Protein 5UM7 (pdb70)

Structure (mmCIF, N/CA/C/O backbone):
data_5UM7
#
_entry.id   5UM7
#
_cell.length_a   49.250
_cell.length_b   49.320
_cell.length_c   196.540
_cell.angle_alpha   90.00
_cell.angle_beta   90.00
_cell.angle_gamma   90.00
#
_symmetry.space_group_name_H-M   'C 2 2 21'
#
loop_
_entity.id
_entity.type
_entity.pdbx_description
1 polymer 'Thioredoxin signature protein'
2 non-polymer 'ACETATE ION'
3 water water
#
loop_
_atom_site.group_PDB
_atom_site.id
_atom_site.type_symbol
_atom_site.label_atom_id
_atom_site.label_alt_id
_atom_site.label_comp_id
_atom_site.label_asym_id
_atom_site.label_entity_id
_atom_site.label_seq_id
_atom_site.pdbx_PDB_ins_code
_atom_site.Cartn_x
_atom_site.Cartn_y
_atom_site.Cartn_z
_atom_site.occupancy
_atom_site.B_iso_or_equiv
_atom_site.auth_seq_id
_atom_site.auth_comp_id
_atom_site.auth_asym_id
_atom_site.auth_atom_id
_atom_site.pdbx_PDB_model_num
ATOM 1 N N . HIS A 1 47 ? -10.140 -7.789 1.169 1.00 16.92 5 HIS A N 1
ATOM 2 C CA . HIS A 1 47 ? -10.680 -8.909 1.926 1.00 16.71 5 HIS A CA 1
ATOM 3 C C . HIS A 1 47 ? -11.972 -9.451 1.318 1.00 16.12 5 HIS A C 1
ATOM 4 O O . HIS A 1 47 ? -12.101 -10.656 1.111 1.00 15.87 5 HIS A O 1
ATOM 11 N N . GLU A 1 48 ? -12.905 -8.541 1.010 1.00 16.04 6 GLU A N 1
ATOM 12 C CA . GLU A 1 48 ? -14.297 -8.909 0.744 1.00 15.85 6 GLU A CA 1
ATOM 13 C C . GLU A 1 48 ? -14.441 -10.050 -0.257 1.00 15.42 6 GLU A C 1
ATOM 14 O O . GLU A 1 48 ? -15.378 -10.849 -0.153 1.00 15.56 6 GLU A O 1
ATOM 20 N N . LEU A 1 49 ? -13.536 -10.149 -1.226 1.00 15.23 7 LEU A N 1
ATOM 21 C CA . LEU A 1 49 ? -13.626 -11.187 -2.244 1.00 14.87 7 LEU A CA 1
ATOM 22 C C . LEU A 1 49 ? -12.990 -12.508 -1.824 1.00 15.39 7 LEU A C 1
ATOM 23 O O . LEU A 1 49 ? -13.216 -13.521 -2.494 1.00 15.51 7 LEU A O 1
ATOM 28 N N . THR A 1 50 ? -12.213 -12.528 -0.740 1.00 15.83 8 THR A N 1
ATOM 29 C CA . THR A 1 50 ? -11.527 -13.743 -0.312 1.00 16.18 8 THR A CA 1
ATOM 30 C C . THR A 1 50 ? -12.521 -14.833 0.071 1.00 16.19 8 THR A C 1
ATOM 31 O O . THR A 1 50 ? -13.231 -14.712 1.074 1.00 16.41 8 THR A O 1
ATOM 35 N N . GLY A 1 51 ? -12.568 -15.906 -0.715 1.00 16.02 9 GLY A N 1
ATOM 36 C CA . GLY A 1 51 ? -13.542 -16.955 -0.498 1.00 16.03 9 GLY A CA 1
ATOM 37 C C . GLY A 1 51 ? -14.845 -16.755 -1.234 1.00 15.71 9 GLY A C 1
ATOM 38 O O . GLY A 1 51 ? -15.897 -17.168 -0.733 1.00 15.94 9 GLY A O 1
ATOM 39 N N . GLN A 1 52 ? -14.809 -16.139 -2.413 1.00 15.16 10 GLN A N 1
ATOM 40 C CA . GLN A 1 52 ? -16.012 -15.772 -3.141 1.00 14.45 10 GLN A CA 1
ATOM 41 C C . GLN A 1 52 ? -15.799 -16.015 -4.628 1.00 14.09 10 GLN A C 1
ATOM 42 O O . GLN A 1 52 ? -14.677 -15.926 -5.132 1.00 14.03 10 GLN A O 1
ATOM 48 N N . GLN A 1 53 ? -16.890 -16.334 -5.322 1.00 18.61 11 GLN A N 1
ATOM 49 C CA . GLN A 1 53 ? -16.841 -16.463 -6.771 1.00 18.86 11 GLN A CA 1
ATOM 50 C C . GLN A 1 53 ? -16.419 -15.139 -7.399 1.00 19.09 11 GLN A C 1
ATOM 51 O O . GLN A 1 53 ? -16.707 -14.058 -6.877 1.00 19.18 11 GLN A O 1
ATOM 57 N N . LEU A 1 54 ? -15.721 -15.230 -8.522 1.00 19.56 12 LEU A N 1
ATOM 58 C CA . LEU A 1 54 ? -15.222 -14.031 -9.184 1.00 20.15 12 LEU A CA 1
ATOM 59 C C . LEU A 1 54 ? -16.383 -13.186 -9.691 1.00 22.04 12 LEU A C 1
ATOM 60 O O . LEU A 1 54 ? -17.277 -13.710 -10.366 1.00 23.02 12 LEU A O 1
ATOM 65 N N . PRO A 1 55 ? -16.410 -11.891 -9.393 1.00 22.81 13 PRO A N 1
ATOM 66 C CA . PRO A 1 55 ? -17.411 -11.022 -10.013 1.00 23.54 13 PRO A CA 1
ATOM 67 C C . PRO A 1 55 ? -17.168 -10.916 -11.508 1.00 23.04 13 PRO A C 1
ATOM 68 O O . PRO A 1 55 ? -16.030 -10.961 -11.981 1.00 22.44 13 PRO A O 1
ATOM 72 N N . GLU A 1 56 ? -18.259 -10.790 -12.255 1.00 23.61 14 GLU A N 1
ATOM 73 C CA . GLU A 1 56 ? -18.158 -10.710 -13.704 1.00 23.57 14 GLU A CA 1
ATOM 74 C C . GLU A 1 56 ? -17.567 -9.369 -14.121 1.00 23.51 14 GLU A C 1
ATOM 75 O O . GLU A 1 56 ? -18.021 -8.310 -13.676 1.00 23.77 14 GLU A O 1
ATOM 81 N N . PHE A 1 57 ? -16.544 -9.419 -14.971 1.00 23.81 15 PHE A N 1
ATOM 82 C CA . PHE A 1 57 ? -15.934 -8.221 -15.526 1.00 24.36 15 PHE A CA 1
ATOM 83 C C . PHE A 1 57 ? -15.411 -8.552 -16.916 1.00 23.56 15 PHE A C 1
ATOM 84 O O . PHE A 1 57 ? -15.370 -9.714 -17.327 1.00 23.37 15 PHE A O 1
ATOM 92 N N . GLU A 1 58 ? -15.018 -7.511 -17.646 1.00 23.51 16 GLU A N 1
ATOM 93 C CA . GLU A 1 58 ? -14.554 -7.642 -19.021 1.00 23.85 16 GLU A CA 1
ATOM 94 C C . GLU A 1 58 ? -13.221 -6.920 -19.174 1.00 23.36 16 GLU A C 1
ATOM 95 O O . GLU A 1 58 ? -12.740 -6.256 -18.250 1.00 23.23 16 GLU A O 1
ATOM 101 N N . MET A 1 59 ? -12.626 -7.050 -20.357 1.00 23.43 17 MET A N 1
ATOM 102 C CA A MET A 1 59 ? -11.326 -6.454 -20.627 0.50 22.92 17 MET A CA 1
ATOM 103 C CA B MET A 1 59 ? -11.327 -6.449 -20.627 0.50 22.92 17 MET A CA 1
ATOM 104 C C . MET A 1 59 ? -11.145 -6.327 -22.129 1.00 23.37 17 MET A C 1
ATOM 105 O O . MET A 1 59 ? -11.861 -6.950 -22.918 1.00 23.65 17 MET A O 1
ATOM 114 N N . VAL A 1 60 ? -10.171 -5.509 -22.520 1.00 23.27 18 VAL A N 1
ATOM 115 C CA . VAL A 1 60 ? -9.828 -5.305 -23.922 1.00 16.97 18 VAL A CA 1
ATOM 116 C C . VAL A 1 60 ? -8.411 -5.813 -24.132 1.00 32.30 18 VAL A C 1
ATOM 117 O O . VAL A 1 60 ? -7.473 -5.337 -23.480 1.00 17.04 18 VAL A O 1
ATOM 121 N N . ASP A 1 61 ? -8.254 -6.767 -25.042 1.00 32.23 19 ASP A N 1
ATOM 122 C CA . ASP A 1 61 ? -6.963 -7.391 -25.286 1.00 31.60 19 ASP A CA 1
ATOM 123 C C . ASP A 1 61 ? -6.203 -6.584 -26.342 1.00 31.04 19 ASP A C 1
ATOM 124 O O . ASP A 1 61 ? -6.484 -5.403 -26.563 1.00 29.87 19 ASP A O 1
ATOM 129 N N . GLN A 1 62 ? -5.246 -7.217 -27.014 1.00 32.10 20 GLN A N 1
ATOM 130 C CA . GLN A 1 62 ? -4.422 -6.522 -27.994 1.00 32.89 20 GLN A CA 1
ATOM 131 C C . GLN A 1 62 ? -5.072 -6.474 -29.373 1.00 33.27 20 GLN A C 1
ATOM 132 O O . GLN A 1 62 ? -5.003 -5.444 -30.052 1.00 33.17 20 GLN A O 1
ATOM 138 N N . ALA A 1 63 ? -5.710 -7.559 -29.797 1.00 34.25 21 ALA A N 1
ATOM 139 C CA . ALA A 1 63 ? -6.326 -7.622 -31.122 1.00 34.78 21 ALA A CA 1
ATOM 140 C C . ALA A 1 63 ? -7.577 -6.755 -31.254 1.00 33.55 21 ALA A C 1
ATOM 141 O O . ALA A 1 63 ? -8.286 -6.912 -32.258 1.00 34.78 21 ALA A O 1
ATOM 143 N N . GLY A 1 64 ? -7.873 -5.853 -30.316 1.00 31.06 22 GLY A N 1
ATOM 144 C CA . GLY A 1 64 ? -9.103 -5.091 -30.339 1.00 29.36 22 GLY A CA 1
ATOM 145 C C . GLY A 1 64 ? -10.305 -5.812 -29.774 1.00 28.20 22 GLY A C 1
ATOM 146 O O . GLY A 1 64 ? -11.370 -5.196 -29.638 1.00 27.95 22 GLY A O 1
ATOM 147 N N . TYR A 1 65 ? -10.169 -7.091 -29.441 1.00 27.64 23 TYR A N 1
ATOM 148 C CA . TYR A 1 65 ? -11.253 -7.886 -28.890 1.00 27.17 23 TYR A CA 1
ATOM 149 C C . TYR A 1 65 ? -11.653 -7.373 -27.509 1.00 25.59 23 TYR A C 1
ATOM 150 O O . TYR A 1 65 ? -10.872 -6.731 -26.802 1.00 24.36 23 TYR A O 1
ATOM 159 N N . GLN A 1 66 ? -12.894 -7.663 -27.132 1.00 16.24 24 GLN A N 1
ATOM 160 C CA . GLN A 1 66 ? -13.391 -7.428 -25.782 1.00 16.08 24 GLN A CA 1
ATOM 161 C C . GLN A 1 66 ? -13.686 -8.780 -25.146 1.00 15.78 24 GLN A C 1
ATOM 162 O O . GLN A 1 66 ? -14.567 -9.510 -25.610 1.00 15.82 24 GLN A O 1
ATOM 168 N N . LYS A 1 67 ? -12.950 -9.106 -24.089 1.00 15.66 25 LYS A N 1
ATOM 169 C CA . LYS A 1 67 ? -12.939 -10.444 -23.521 1.00 15.65 25 LYS A CA 1
ATOM 170 C C . LYS A 1 67 ? -13.758 -10.504 -22.236 1.00 16.10 25 LYS A C 1
ATOM 171 O O . LYS A 1 67 ? -13.828 -9.537 -21.474 1.00 16.09 25 LYS A O 1
ATOM 177 N N . LYS A 1 68 ? -14.379 -11.659 -22.006 1.00 16.53 26 LYS A N 1
ATOM 178 C CA A LYS A 1 68 ? -15.175 -11.907 -20.814 0.50 16.92 26 LYS A CA 1
ATOM 179 C CA B LYS A 1 68 ? -15.174 -11.905 -20.813 0.50 16.92 26 LYS A CA 1
ATOM 180 C C . LYS A 1 68 ? -14.356 -12.676 -19.784 1.00 16.90 26 LYS A C 1
ATOM 181 O O . LYS A 1 68 ? -13.505 -13.499 -20.129 1.00 17.03 26 LYS A O 1
ATOM 192 N N . SER A 1 69 ? -14.626 -12.403 -18.506 1.00 17.61 27 SER A N 1
ATOM 193 C CA . SER A 1 69 ? -13.896 -13.067 -17.433 1.00 18.64 27 SER A CA 1
ATOM 194 C C . SER A 1 69 ? -14.303 -14.522 -17.243 1.00 19.25 27 SER A C 1
ATOM 195 O O . SER A 1 69 ? -13.596 -15.255 -16.543 1.00 18.29 27 SER A O 1
ATOM 198 N N . ALA A 1 70 ? -15.411 -14.957 -17.838 1.00 20.10 28 ALA A N 1
ATOM 199 C CA . ALA A 1 70 ? -15.894 -16.317 -17.653 1.00 20.68 28 ALA A CA 1
ATOM 200 C C . ALA A 1 70 ? -15.631 -17.223 -18.849 1.00 21.34 28 ALA A C 1
ATOM 201 O O . ALA A 1 70 ? -15.849 -18.434 -18.743 1.00 21.95 28 ALA A O 1
ATOM 203 N N . GLU A 1 71 ? -15.166 -16.677 -19.976 1.00 20.97 29 GLU A N 1
ATOM 204 C CA . GLU A 1 71 ? -14.888 -17.472 -21.167 1.00 20.52 29 GLU A CA 1
ATOM 205 C C . GLU A 1 71 ? -13.477 -18.052 -21.175 1.00 20.85 29 GLU A C 1
ATOM 206 O O . GLU A 1 71 ? -12.912 -18.287 -22.251 1.00 21.13 29 GLU A O 1
ATOM 212 N N . PHE A 1 72 ? -12.891 -18.278 -20.002 1.00 20.86 30 PHE A N 1
ATOM 213 C CA . PHE A 1 72 ? -11.653 -19.038 -19.882 1.00 21.09 30 PHE A CA 1
ATOM 214 C C . PHE A 1 72 ? -11.687 -19.762 -18.546 1.00 21.92 30 PHE A C 1
ATOM 215 O O . PHE A 1 72 ? -12.037 -19.165 -17.524 1.00 10.36 30 PHE A O 1
ATOM 223 N N . TYR A 1 73 ? -11.338 -21.044 -18.559 1.00 23.11 31 TYR A N 1
ATOM 224 C CA . TYR A 1 73 ? -11.546 -21.900 -17.399 1.00 22.85 31 TYR A CA 1
ATOM 225 C C . TYR A 1 73 ? -10.586 -23.084 -17.499 1.00 22.07 31 TYR A C 1
ATOM 226 O O . TYR A 1 73 ? -9.763 -23.163 -18.415 1.00 22.06 31 TYR A O 1
ATOM 235 N N . ASN A 1 74 ? -10.682 -23.989 -16.523 1.00 21.57 32 ASN A N 1
ATOM 236 C CA . ASN A 1 74 ? -9.949 -25.238 -16.345 1.00 20.89 32 ASN A CA 1
ATOM 237 C C . ASN A 1 74 ? -8.576 -24.999 -15.733 1.00 19.39 32 ASN A C 1
ATOM 238 O O . ASN A 1 74 ? -7.879 -25.967 -15.426 1.00 18.88 32 ASN A O 1
ATOM 243 N N . LYS A 1 75 ? -8.169 -23.753 -15.527 1.00 18.43 33 LYS A N 1
ATOM 244 C CA . LYS A 1 75 ? -6.864 -23.415 -14.993 1.00 17.58 33 LYS A CA 1
ATOM 245 C C . LYS A 1 75 ? -7.014 -22.447 -13.830 1.00 17.24 33 LYS A C 1
ATOM 246 O O . LYS A 1 75 ? -7.923 -21.611 -13.827 1.00 17.29 33 LYS A O 1
ATOM 252 N N . PRO A 1 76 ? -6.148 -22.550 -12.822 1.00 16.61 34 PRO A N 1
ATOM 253 C CA . PRO A 1 76 ? -6.123 -21.520 -11.777 1.00 15.88 34 PRO A CA 1
ATOM 254 C C . PRO A 1 76 ? -5.755 -20.169 -12.370 1.00 14.96 34 PRO A C 1
ATOM 255 O O . PRO A 1 76 ? -4.856 -20.059 -13.205 1.00 15.03 34 PRO A O 1
ATOM 259 N N . MET A 1 77 ? -6.465 -19.134 -11.931 1.00 14.43 35 MET A N 1
ATOM 260 C CA . MET A 1 77 ? -6.352 -17.805 -12.509 1.00 14.49 35 MET A CA 1
ATOM 261 C C . MET A 1 77 ? -5.581 -16.878 -11.576 1.00 14.08 35 MET A C 1
ATOM 262 O O . MET A 1 77 ? -5.658 -16.995 -10.350 1.00 14.06 35 MET A O 1
ATOM 267 N N . LEU A 1 78 ? -4.829 -15.953 -12.171 1.00 13.85 36 LEU A N 1
ATOM 268 C CA . LEU A 1 78 ? -4.019 -14.984 -11.432 1.00 13.84 36 LEU A CA 1
ATOM 269 C C . LEU A 1 78 ? -4.357 -13.594 -11.964 1.00 13.86 36 LEU A C 1
ATOM 270 O O . LEU A 1 78 ? -3.741 -13.120 -12.923 1.00 13.85 36 LEU A O 1
ATOM 27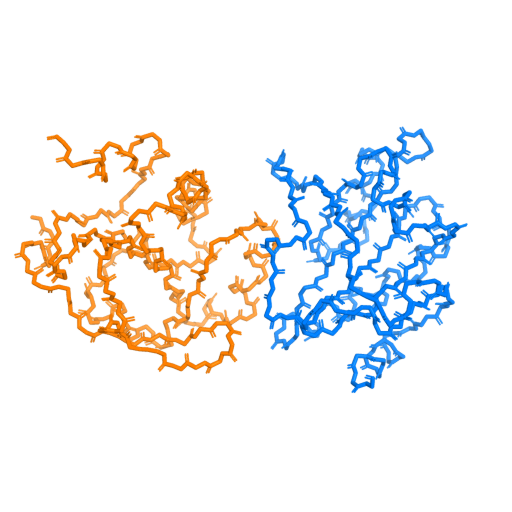5 N N . VAL A 1 79 ? -5.334 -12.945 -11.338 1.00 13.68 37 VAL A N 1
ATOM 276 C CA . VAL A 1 79 ? -5.757 -11.606 -11.733 1.00 13.35 37 VAL A CA 1
ATOM 277 C C . VAL A 1 79 ? -4.896 -10.590 -10.996 1.00 12.63 37 VAL A C 1
ATOM 278 O O . VAL A 1 79 ? -4.876 -10.562 -9.761 1.00 12.55 37 VAL A O 1
ATOM 282 N N . VAL A 1 80 ? -4.181 -9.758 -11.751 1.00 12.01 38 VAL A N 1
ATOM 283 C CA . VAL A 1 80 ? -3.330 -8.714 -11.188 1.00 11.40 38 VAL A CA 1
ATOM 284 C C . VAL A 1 80 ? -3.735 -7.383 -11.806 1.00 9.01 38 VAL A C 1
ATOM 285 O O . VAL A 1 80 ? -3.682 -7.221 -13.030 1.00 9.04 38 VAL A O 1
ATOM 289 N N . GLU A 1 81 ? -4.136 -6.436 -10.963 1.00 15.00 39 GLU A N 1
ATOM 290 C CA . GLU A 1 81 ? -4.484 -5.091 -11.404 1.00 15.02 39 GLU A CA 1
ATOM 291 C C . GLU A 1 81 ? -3.253 -4.200 -11.280 1.00 8.88 39 GLU A C 1
ATOM 292 O O . GLU A 1 81 ? -2.753 -3.982 -10.173 1.00 8.83 39 GLU A O 1
ATOM 298 N N . TRP A 1 82 ? -2.768 -3.681 -12.406 1.00 8.88 40 TRP A N 1
ATOM 299 C CA . TRP A 1 82 ? -1.503 -2.961 -12.427 1.00 9.97 40 TRP A CA 1
ATOM 300 C C . TRP A 1 82 ? -1.608 -1.732 -13.319 1.00 9.83 40 TRP A C 1
ATOM 301 O O . TRP A 1 82 ? -2.543 -1.583 -14.109 1.00 8.90 40 TRP A O 1
ATOM 312 N N . ALA A 1 83 ? -0.620 -0.848 -13.183 1.00 10.03 41 ALA A N 1
ATOM 313 C CA . ALA A 1 83 ? -0.484 0.329 -14.028 1.00 10.00 41 ALA A CA 1
ATOM 314 C C . ALA A 1 83 ? 0.993 0.685 -14.123 1.00 8.71 41 ALA A C 1
ATOM 315 O O . ALA A 1 83 ? 1.744 0.532 -13.156 1.00 8.75 41 ALA A O 1
ATOM 317 N N . SER A 1 84 ? 1.400 1.173 -15.297 1.00 8.74 42 SER A N 1
ATOM 318 C CA . SER A 1 84 ? 2.825 1.346 -15.572 1.00 12.36 42 SER A CA 1
ATOM 319 C C . SER A 1 84 ? 3.443 2.435 -14.701 1.00 11.79 42 SER A C 1
ATOM 320 O O . SER A 1 84 ? 4.598 2.313 -14.277 1.00 8.59 42 SER A O 1
ATOM 323 N N . TRP A 1 85 ? 2.696 3.506 -14.424 1.00 11.40 43 TRP A N 1
ATOM 324 C CA . TRP A 1 85 ? 3.239 4.614 -13.646 1.00 11.23 43 TRP A CA 1
ATOM 325 C C . TRP A 1 85 ? 3.491 4.242 -12.191 1.00 12.10 43 TRP A C 1
ATOM 326 O O . TRP A 1 85 ? 4.225 4.957 -11.500 1.00 12.09 43 TRP A O 1
ATOM 337 N N . CYS A 1 86 ? 2.904 3.151 -11.715 1.00 12.94 44 CYS A N 1
ATOM 338 C CA . CYS A 1 86 ? 2.935 2.823 -10.294 1.00 13.61 44 CYS A CA 1
ATOM 339 C C . CYS A 1 86 ? 4.292 2.242 -9.912 1.00 14.33 44 CYS A C 1
ATOM 340 O O . CYS A 1 86 ? 4.788 1.338 -10.593 1.00 14.39 44 CYS A O 1
ATOM 343 N N . PRO A 1 87 ? 4.916 2.726 -8.832 1.00 14.85 45 PRO A N 1
ATOM 344 C CA . PRO A 1 87 ? 6.221 2.166 -8.443 1.00 14.83 45 PRO A CA 1
ATOM 345 C C . PRO A 1 87 ? 6.131 0.738 -7.937 1.00 14.34 45 PRO A C 1
ATOM 346 O O . PRO A 1 87 ? 7.014 -0.074 -8.239 1.00 14.42 45 PRO A O 1
ATOM 350 N N . ASP A 1 88 ? 5.089 0.408 -7.169 1.00 14.09 46 ASP A N 1
ATOM 351 C CA . ASP A 1 88 ? 4.934 -0.961 -6.690 1.00 14.00 46 ASP A CA 1
ATOM 352 C C . ASP A 1 88 ? 4.601 -1.919 -7.826 1.00 14.09 46 ASP A C 1
ATOM 353 O O . ASP A 1 88 ? 5.021 -3.082 -7.797 1.00 14.17 46 ASP A O 1
ATOM 358 N N . CYS A 1 89 ? 3.845 -1.456 -8.825 1.00 13.61 47 CYS A N 1
ATOM 359 C CA . CYS A 1 89 ? 3.584 -2.287 -9.996 1.00 13.25 47 CYS A CA 1
ATOM 360 C C . CYS A 1 89 ? 4.866 -2.559 -10.769 1.00 12.86 47 CYS A C 1
ATOM 361 O O . CYS A 1 89 ? 5.061 -3.660 -11.294 1.00 12.60 47 CYS A O 1
ATOM 364 N N . GLN A 1 90 ? 5.753 -1.567 -10.845 1.00 12.58 48 GLN A N 1
ATOM 365 C CA . GLN A 1 90 ? 7.017 -1.747 -11.545 1.00 12.03 48 GLN A CA 1
ATOM 366 C C . GLN A 1 90 ? 7.979 -2.646 -10.780 1.00 11.62 48 GLN A C 1
ATOM 367 O O . GLN A 1 90 ? 8.952 -3.132 -11.366 1.00 11.43 48 GLN A O 1
ATOM 373 N N . LYS A 1 91 ? 7.726 -2.886 -9.493 1.00 11.48 49 LYS A N 1
ATOM 374 C CA . LYS A 1 91 ? 8.559 -3.782 -8.702 1.00 11.25 49 LYS A CA 1
ATOM 375 C C . LYS A 1 91 ? 8.026 -5.208 -8.672 1.00 11.01 49 LYS A C 1
ATOM 376 O O . LYS A 1 91 ? 8.818 -6.156 -8.604 1.00 11.23 49 LYS A O 1
ATOM 382 N N . GLN A 1 92 ? 6.706 -5.385 -8.728 1.00 8.62 50 GLN A N 1
ATOM 383 C CA . GLN A 1 92 ? 6.098 -6.706 -8.636 1.00 8.65 50 GLN A CA 1
ATOM 384 C C . GLN A 1 92 ? 5.965 -7.388 -9.993 1.00 8.68 50 GLN A C 1
ATOM 385 O O . GLN A 1 92 ? 6.105 -8.613 -10.085 1.00 8.71 50 GLN A O 1
ATOM 391 N N . LEU A 1 93 ? 5.697 -6.620 -11.048 1.00 8.67 51 LEU A N 1
ATOM 392 C CA . LEU A 1 93 ? 5.536 -7.213 -12.373 1.00 11.03 51 LEU A CA 1
ATOM 393 C C . LEU A 1 93 ? 6.757 -7.992 -12.859 1.00 11.10 51 LEU A C 1
ATOM 394 O O . LEU A 1 93 ? 6.560 -9.017 -13.535 1.00 8.78 51 LEU A O 1
ATOM 399 N N . PRO A 1 94 ? 8.007 -7.582 -12.595 1.00 11.08 52 PRO A N 1
ATOM 400 C CA . PRO A 1 94 ? 9.131 -8.451 -12.989 1.00 8.72 52 PRO A CA 1
ATOM 401 C C . PRO A 1 94 ? 9.061 -9.831 -12.362 1.00 9.87 52 PRO A C 1
ATOM 402 O O . PRO A 1 94 ? 9.420 -10.822 -13.009 1.00 8.81 52 PRO A O 1
ATOM 406 N N . GLU A 1 95 ? 8.599 -9.920 -11.113 1.00 9.98 53 GLU A N 1
ATOM 407 C CA . GLU A 1 95 ? 8.431 -11.222 -10.477 1.00 10.04 53 GLU A CA 1
ATOM 408 C C . GLU A 1 95 ? 7.331 -12.027 -11.156 1.00 10.13 53 GLU A C 1
ATOM 409 O O . GLU A 1 95 ? 7.497 -13.226 -11.405 1.00 10.08 53 GLU A O 1
ATOM 415 N N . ILE A 1 96 ? 6.203 -11.381 -11.470 1.00 10.20 54 ILE A N 1
ATOM 416 C CA . ILE A 1 96 ? 5.118 -12.060 -12.173 1.00 10.52 54 ILE A CA 1
ATOM 417 C C . ILE A 1 96 ? 5.577 -12.530 -13.546 1.00 10.96 54 ILE A C 1
ATOM 418 O O . ILE A 1 96 ? 5.114 -13.562 -14.047 1.00 11.08 54 ILE A O 1
ATOM 423 N N . GLN A 1 97 ? 6.496 -11.791 -14.174 1.00 11.16 55 GLN A N 1
ATOM 424 C CA . GLN A 1 97 ? 7.084 -12.252 -15.426 1.00 11.41 55 GLN A CA 1
ATOM 425 C C . GLN A 1 97 ? 7.804 -13.580 -15.235 1.00 11.36 55 GLN A C 1
ATOM 426 O O . GLN A 1 97 ? 7.699 -14.481 -16.076 1.00 11.56 55 GLN A O 1
ATOM 432 N N . LYS A 1 98 ? 8.538 -13.721 -14.129 1.00 11.17 56 LYS A N 1
ATOM 433 C CA . LYS A 1 98 ? 9.196 -14.990 -13.838 1.00 11.11 56 LYS A CA 1
ATOM 434 C C . LYS A 1 98 ? 8.176 -16.077 -13.528 1.00 11.24 56 LYS A C 1
ATOM 435 O O . LYS A 1 98 ? 8.351 -17.234 -13.928 1.00 11.45 56 LYS A O 1
ATOM 441 N N . VAL A 1 99 ? 7.103 -15.724 -12.817 1.00 11.40 57 VAL A N 1
ATOM 442 C CA . VAL A 1 99 ? 6.041 -16.685 -12.534 1.00 11.59 57 VAL A CA 1
ATOM 443 C C . VAL A 1 99 ? 5.387 -17.151 -13.827 1.00 11.83 57 VAL A C 1
ATOM 444 O O . VAL A 1 99 ? 5.004 -18.320 -13.961 1.00 11.97 57 VAL A O 1
ATOM 448 N N . TYR A 1 100 ? 5.254 -16.249 -14.801 1.00 9.16 58 TYR A N 1
ATOM 449 C CA . TYR A 1 100 ? 4.596 -16.608 -16.051 1.00 13.94 58 TYR A CA 1
ATOM 450 C C . TYR A 1 100 ? 5.407 -17.638 -16.827 1.00 14.08 58 TYR A C 1
ATOM 451 O O . TYR A 1 100 ? 4.875 -18.672 -17.245 1.00 13.97 58 TYR A O 1
ATOM 460 N N . GLU A 1 101 ? 6.700 -17.374 -17.032 1.00 14.07 59 GLU A N 1
ATOM 461 C CA . GLU A 1 101 ? 7.521 -18.276 -17.831 1.00 14.14 59 GLU A CA 1
ATOM 462 C C . GLU A 1 101 ? 7.681 -19.646 -17.185 1.00 9.44 59 GLU A C 1
ATOM 463 O O . GLU A 1 101 ? 8.070 -20.598 -17.870 1.00 9.53 59 GLU A O 1
ATOM 469 N N . LYS A 1 102 ? 7.391 -19.769 -15.891 1.00 9.38 60 LYS A N 1
ATOM 470 C CA . LYS A 1 102 ? 7.396 -21.066 -15.226 1.00 13.23 60 LYS A CA 1
ATOM 471 C C . LYS A 1 102 ? 6.045 -21.762 -15.333 1.00 14.31 60 LYS A C 1
ATOM 472 O O . LYS A 1 102 ? 5.970 -22.918 -15.760 1.00 13.85 60 LYS A O 1
ATOM 478 N N . TYR A 1 103 ? 4.969 -21.071 -14.959 1.00 15.25 61 TYR A N 1
ATOM 479 C CA . TYR A 1 103 ? 3.644 -21.670 -14.894 1.00 16.37 61 TYR A CA 1
ATOM 480 C C . TYR A 1 103 ? 2.817 -21.421 -16.149 1.00 18.40 61 TYR A C 1
ATOM 481 O O . TYR A 1 103 ? 1.586 -21.481 -16.089 1.00 18.76 61 TYR A O 1
ATOM 490 N N . LYS A 1 104 ? 3.460 -21.143 -17.281 1.00 19.84 62 LYS A N 1
ATOM 491 C CA . LYS A 1 104 ? 2.782 -21.181 -18.568 1.00 21.23 62 LYS A CA 1
ATOM 492 C C . LYS A 1 104 ? 2.844 -22.564 -19.200 1.00 22.98 62 LYS A C 1
ATOM 493 O O . LYS A 1 104 ? 2.472 -22.723 -20.367 1.00 23.08 62 LYS A O 1
ATOM 499 N N . GLY A 1 105 ? 3.311 -23.560 -18.452 1.00 24.83 63 GLY A N 1
ATOM 500 C CA . GLY A 1 105 ? 3.269 -24.943 -18.874 1.00 25.00 63 GLY A CA 1
ATOM 501 C C . GLY A 1 105 ? 2.769 -25.826 -17.751 1.00 24.99 63 GLY A C 1
ATOM 502 O O . GLY A 1 105 ? 2.936 -27.048 -17.782 1.00 25.90 63 GLY A O 1
ATOM 503 N N . LYS A 1 106 ? 2.152 -25.203 -16.746 1.00 25.61 64 LYS A N 1
ATOM 504 C CA . LYS A 1 106 ? 1.664 -25.920 -15.575 1.00 25.61 64 LYS A CA 1
ATOM 505 C C . LYS A 1 106 ? 0.243 -25.502 -15.214 1.00 25.75 64 LYS A C 1
ATOM 506 O O . LYS A 1 106 ? -0.664 -26.340 -15.197 1.00 26.30 64 LYS A O 1
ATOM 512 N N . ILE A 1 107 ? 0.032 -24.218 -14.917 1.00 24.93 65 ILE A N 1
ATOM 513 C CA . ILE A 1 107 ? -1.278 -23.764 -14.454 1.00 24.44 65 ILE A CA 1
ATOM 514 C C . ILE A 1 107 ? -1.825 -22.647 -15.337 1.00 24.27 65 ILE A C 1
ATOM 515 O O . ILE A 1 107 ? -3.042 -22.453 -15.412 1.00 24.35 65 ILE A O 1
ATOM 520 N N . HIS A 1 108 ? -0.939 -21.897 -15.997 1.00 24.27 66 HIS A N 1
ATOM 521 C CA . HIS A 1 108 ? -1.332 -20.869 -16.961 1.00 24.34 66 HIS A CA 1
ATOM 522 C C . HIS A 1 108 ? -2.259 -19.801 -16.386 1.00 24.11 66 HIS A C 1
ATOM 523 O O . HIS A 1 108 ? -2.351 -19.627 -15.166 1.00 24.32 66 HIS A O 1
ATOM 530 N N . PHE A 1 109 ? -2.932 -19.076 -17.284 1.00 24.81 67 PHE A N 1
ATOM 531 C CA . PHE A 1 109 ? -3.961 -18.092 -16.960 1.00 24.99 67 PHE A CA 1
ATOM 532 C C . PHE A 1 109 ? -3.428 -16.922 -16.143 1.00 25.96 67 PHE A C 1
ATOM 533 O O . PHE A 1 109 ? -3.524 -16.921 -14.912 1.00 25.97 67 PHE A O 1
ATOM 541 N N . VAL A 1 110 ? -2.879 -15.918 -16.820 1.00 26.76 68 VAL A N 1
ATOM 542 C CA . VAL A 1 110 ? -2.481 -14.662 -16.196 1.00 27.35 68 VAL A CA 1
ATOM 543 C C . VAL A 1 110 ? -3.396 -13.573 -16.744 1.00 25.80 68 VAL A C 1
ATOM 544 O O . VAL A 1 110 ? -3.325 -13.217 -17.927 1.00 25.25 68 VAL A O 1
ATOM 548 N N . MET A 1 111 ? -4.274 -13.056 -15.890 1.00 24.86 69 MET A N 1
ATOM 549 C CA . MET A 1 111 ? -5.220 -12.008 -16.267 1.0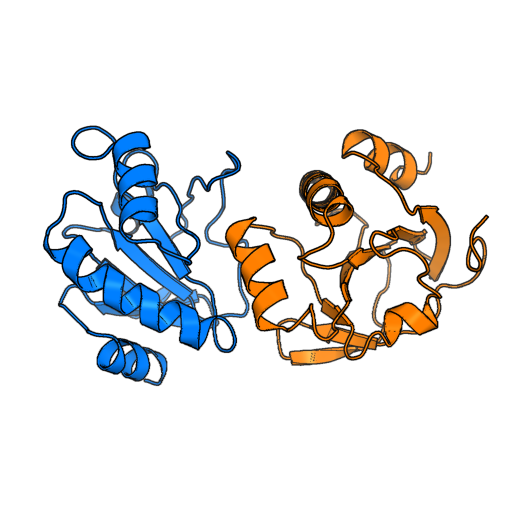0 24.90 69 MET A CA 1
ATOM 550 C C . MET A 1 111 ? -4.699 -10.696 -15.697 1.00 24.58 69 MET A C 1
ATOM 551 O O . MET A 1 111 ? -4.791 -10.447 -14.493 1.00 24.49 69 MET A O 1
ATOM 556 N N . LEU A 1 112 ? -4.148 -9.856 -16.565 1.00 24.58 70 LEU A N 1
ATOM 557 C CA . LEU A 1 112 ? -3.466 -8.632 -16.157 1.00 24.51 70 LEU A CA 1
ATOM 558 C C . LEU A 1 112 ? -4.255 -7.436 -16.681 1.00 24.66 70 LEU A C 1
ATOM 559 O O . 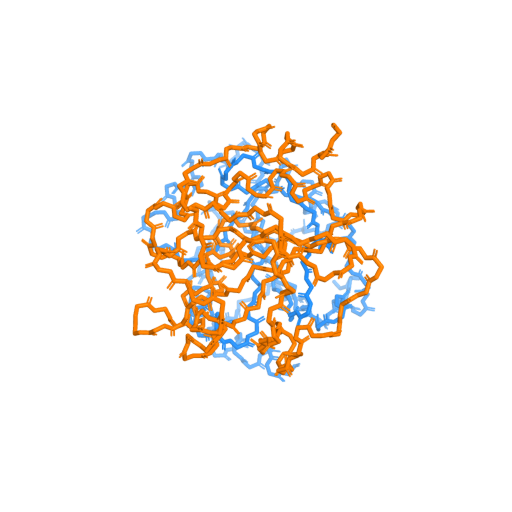LEU A 1 112 ? -4.180 -7.101 -17.867 1.00 24.73 70 LEU A O 1
ATOM 564 N N . ASP A 1 113 ? -5.012 -6.799 -15.793 1.00 24.27 71 ASP A N 1
ATOM 565 C CA . ASP A 1 113 ? -5.797 -5.622 -16.130 1.00 23.56 71 ASP A CA 1
ATOM 566 C C . ASP A 1 113 ? -4.986 -4.354 -15.882 1.00 22.13 71 ASP A C 1
ATOM 567 O O . ASP A 1 113 ? -4.055 -4.330 -15.075 1.00 9.07 71 ASP A O 1
ATOM 572 N N . MET A 1 114 ? -5.359 -3.288 -16.585 1.00 20.62 72 MET A N 1
ATOM 573 C CA . MET A 1 114 ? -4.636 -2.027 -16.512 1.00 18.80 72 MET A CA 1
ATOM 574 C C . MET A 1 114 ? -5.608 -0.865 -16.365 1.00 18.37 72 MET A C 1
ATOM 575 O O . MET A 1 114 ? -6.633 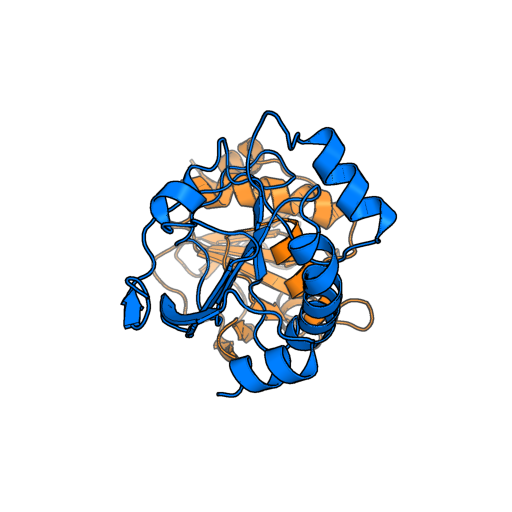-0.811 -17.049 1.00 18.18 72 MET A O 1
ATOM 580 N N . LEU A 1 115 ? -5.265 0.072 -15.486 1.00 18.33 73 LEU A N 1
ATOM 581 C CA . LEU A 1 115 ? -6.139 1.194 -15.175 1.00 18.53 73 LEU A CA 1
ATOM 582 C C . LEU A 1 115 ? -6.035 2.287 -16.236 1.00 18.40 73 LEU A C 1
ATOM 583 O O . LEU A 1 115 ? -4.997 2.470 -16.876 1.00 18.36 73 LEU A O 1
ATOM 588 N N . ASP A 1 116 ? -7.133 3.023 -16.404 1.00 18.53 74 ASP A N 1
ATOM 589 C CA . ASP A 1 116 ? -7.303 4.009 -17.463 1.00 18.53 74 ASP A CA 1
ATOM 590 C C . ASP A 1 116 ? -7.847 5.297 -16.847 1.00 19.11 74 ASP A C 1
ATOM 591 O O . ASP A 1 116 ? -8.342 5.286 -15.718 1.00 19.49 74 ASP A O 1
ATOM 596 N N . SER A 1 117 ? -7.753 6.428 -17.560 1.00 19.27 75 SER A N 1
ATOM 597 C CA . SER A 1 117 ? -7.132 6.596 -18.877 1.00 19.07 75 SER A CA 1
ATOM 598 C C . SER A 1 117 ? -6.425 7.944 -18.969 1.00 18.30 75 SER A C 1
ATOM 599 O O . SER A 1 117 ? -6.192 8.456 -20.063 1.00 18.46 75 SER A O 1
ATOM 602 N N . LYS A 1 118 ? -6.100 8.524 -17.814 1.00 17.44 76 LYS A N 1
ATOM 603 C CA . LYS A 1 118 ? -5.473 9.841 -17.748 1.00 16.66 76 LYS A CA 1
ATOM 604 C C . LYS A 1 118 ? -3.994 9.719 -17.406 1.00 15.68 76 LYS A C 1
ATOM 605 O O . LYS A 1 118 ? -3.139 9.962 -18.262 1.00 15.63 76 LYS A O 1
ATOM 611 N N . ARG A 1 119 ? -3.662 9.356 -16.165 1.00 14.94 77 ARG A N 1
ATOM 612 C CA . ARG A 1 119 ? -2.269 9.137 -15.799 1.00 14.31 77 ARG A CA 1
ATOM 613 C C . ARG A 1 119 ? -1.670 7.938 -16.520 1.00 14.19 77 ARG A C 1
ATOM 614 O O . ARG A 1 119 ? -0.446 7.867 -16.670 1.00 14.08 77 ARG A O 1
ATOM 622 N N . GLU A 1 120 ? -2.504 7.002 -16.969 1.00 14.06 78 GLU A N 1
ATOM 623 C CA A GLU A 1 120 ? -2.055 5.819 -17.694 0.50 13.83 78 GLU A CA 1
ATOM 624 C CA B GLU A 1 120 ? -2.053 5.822 -17.695 0.50 13.83 78 GLU A CA 1
ATOM 625 C C . GLU A 1 120 ? -2.823 5.732 -19.003 1.00 13.49 78 GLU A C 1
ATOM 626 O O . GLU A 1 120 ? -4.056 5.670 -18.996 1.00 13.69 78 GLU A O 1
ATOM 637 N N . THR A 1 121 ? -2.099 5.726 -20.116 1.00 12.33 79 THR A N 1
ATOM 638 C CA . THR A 1 121 ? -2.689 5.643 -21.442 1.00 11.54 79 THR A CA 1
ATOM 639 C C . THR A 1 121 ? -2.269 4.340 -22.110 1.00 12.02 79 THR A C 1
ATOM 640 O O . THR A 1 121 ? -1.412 3.607 -21.611 1.00 12.23 79 THR A O 1
ATOM 644 N N . LYS A 1 122 ? -2.892 4.053 -23.256 1.00 12.49 80 LYS A N 1
ATOM 645 C CA . LYS A 1 122 ? -2.561 2.834 -23.987 1.00 12.74 80 LYS A CA 1
ATOM 646 C C . LYS A 1 122 ? -1.150 2.896 -24.557 1.00 12.86 80 LYS A C 1
ATOM 647 O O . LYS A 1 122 ? -0.435 1.888 -24.570 1.00 12.94 80 LYS A O 1
ATOM 653 N N . GLU A 1 123 ? -0.732 4.070 -25.036 1.00 12.95 81 GLU A N 1
ATOM 654 C CA . GLU A 1 123 ? 0.616 4.205 -25.577 1.00 12.94 81 GLU A CA 1
ATOM 655 C C . GLU A 1 123 ? 1.662 4.119 -24.474 1.00 12.55 81 GLU A C 1
ATOM 656 O O . GLU A 1 123 ? 2.686 3.444 -24.634 1.00 12.50 81 GLU A O 1
ATOM 662 N N . ARG A 1 124 ? 1.423 4.793 -23.347 1.00 12.48 82 ARG A N 1
ATOM 663 C CA . ARG A 1 124 ? 2.293 4.628 -22.189 1.00 12.42 82 ARG A CA 1
ATOM 664 C C . ARG A 1 124 ? 2.272 3.197 -21.672 1.00 12.08 82 ARG A C 1
ATOM 665 O O . ARG A 1 124 ? 3.210 2.778 -20.984 1.00 11.97 82 ARG A O 1
ATOM 673 N N . ALA A 1 125 ? 1.227 2.437 -22.002 1.00 11.84 83 ALA A N 1
ATOM 674 C CA . ALA A 1 125 ? 1.135 1.040 -21.597 1.00 11.45 83 ALA A CA 1
ATOM 675 C C . ALA A 1 125 ? 1.975 0.141 -22.494 1.00 11.12 83 ALA A C 1
ATOM 676 O O . ALA A 1 125 ? 2.843 -0.598 -22.016 1.00 10.90 83 ALA A O 1
ATOM 678 N N . ASP A 1 126 ? 1.712 0.183 -23.803 1.00 11.13 84 ASP A N 1
ATOM 679 C CA . ASP A 1 126 ? 2.403 -0.700 -24.736 1.00 11.30 84 ASP A CA 1
ATOM 680 C C . ASP A 1 126 ? 3.910 -0.498 -24.692 1.00 11.38 84 ASP A C 1
ATOM 681 O O . ASP A 1 126 ? 4.670 -1.453 -24.894 1.00 11.77 84 ASP A O 1
ATOM 686 N N . GLN A 1 127 ? 4.363 0.728 -24.424 1.00 11.08 85 GLN A N 1
ATOM 687 C CA . GLN A 1 127 ? 5.796 0.976 -24.324 1.00 10.93 85 GLN A CA 1
ATOM 688 C C . GLN A 1 127 ? 6.384 0.293 -23.096 1.00 10.85 85 GLN A C 1
ATOM 689 O O . GLN A 1 127 ? 7.373 -0.440 -23.198 1.00 11.02 85 GLN A O 1
ATOM 695 N N . TYR A 1 128 ? 5.773 0.512 -21.927 1.00 10.77 86 TYR A N 1
ATOM 696 C CA . TYR A 1 128 ? 6.287 -0.059 -20.684 1.00 8.89 86 TYR A CA 1
ATOM 697 C C . TYR A 1 128 ? 6.410 -1.576 -20.775 1.00 13.41 86 TYR A C 1
ATOM 698 O O . TYR A 1 128 ? 7.350 -2.164 -20.226 1.00 8.89 86 TYR A O 1
ATOM 707 N N . ILE A 1 129 ? 5.474 -2.225 -21.468 1.00 13.71 87 ILE A N 1
ATOM 708 C CA . ILE A 1 129 ? 5.572 -3.666 -21.675 1.00 13.93 87 ILE A CA 1
ATOM 709 C C . ILE A 1 129 ? 6.751 -3.995 -22.585 1.00 14.11 87 ILE A C 1
ATOM 710 O O . ILE A 1 129 ? 7.457 -4.988 -22.376 1.00 9.09 87 ILE A O 1
ATOM 715 N N . SER A 1 130 ? 6.994 -3.158 -23.596 1.00 14.41 88 SER A N 1
ATOM 716 C CA . SER A 1 130 ? 8.036 -3.451 -24.575 1.00 14.70 88 SER A CA 1
ATOM 717 C C . SER A 1 130 ? 9.431 -3.146 -24.038 1.00 15.13 88 SER A C 1
ATOM 718 O O . SER A 1 130 ? 10.373 -3.900 -24.307 1.00 15.25 88 SER A O 1
ATOM 721 N N . GLU A 1 131 ? 9.590 -2.046 -23.295 1.00 15.57 89 GLU A N 1
ATOM 722 C CA . GLU A 1 131 ? 10.901 -1.712 -22.744 1.00 16.01 89 GLU A CA 1
ATOM 723 C C . GLU A 1 131 ? 11.388 -2.800 -21.797 1.00 16.24 89 GLU A C 1
ATOM 724 O O . GLU A 1 131 ? 12.531 -3.261 -21.893 1.00 16.15 89 GLU A O 1
ATOM 730 N N . LYS A 1 132 ? 10.529 -3.223 -20.868 1.00 16.57 90 LYS A N 1
ATOM 731 C CA . LYS A 1 132 ? 10.877 -4.305 -19.958 1.00 16.79 90 LYS A CA 1
ATOM 732 C C . LYS A 1 132 ? 10.842 -5.670 -20.624 1.00 16.91 90 LYS A C 1
ATOM 733 O O . LYS A 1 132 ? 11.237 -6.654 -19.989 1.00 16.90 90 LYS A O 1
ATOM 739 N N . ASP A 1 133 ? 10.388 -5.747 -21.875 1.00 17.32 91 ASP A N 1
ATOM 740 C CA . ASP A 1 133 ? 10.248 -7.006 -22.597 1.00 17.76 91 ASP A CA 1
ATOM 741 C C . ASP A 1 133 ? 9.441 -8.011 -21.787 1.00 18.53 91 ASP A C 1
ATOM 742 O O . ASP A 1 133 ? 10.007 -8.918 -21.168 1.00 18.79 91 ASP A O 1
ATOM 747 N N . TYR A 1 134 ? 8.124 -7.853 -21.783 1.00 18.60 92 TYR A N 1
ATOM 748 C CA . TYR A 1 134 ? 7.239 -8.725 -21.029 1.00 18.01 92 TYR A CA 1
ATOM 749 C C . TYR A 1 134 ? 6.590 -9.739 -21.958 1.00 17.78 92 TYR A C 1
ATOM 750 O O . TYR A 1 134 ? 6.143 -9.396 -23.057 1.00 17.97 92 TYR A O 1
ATOM 759 N N . THR A 1 135 ? 6.543 -10.990 -21.507 1.00 17.59 93 THR A N 1
ATOM 760 C CA . THR A 1 135 ? 6.083 -12.096 -22.328 1.00 17.46 93 THR A CA 1
ATOM 761 C C . THR A 1 135 ? 4.693 -12.584 -21.941 1.00 17.42 93 THR A C 1
ATOM 762 O O . THR A 1 135 ? 4.175 -13.505 -22.580 1.00 17.75 93 THR A O 1
ATOM 766 N N . PHE A 1 136 ? 4.077 -12.004 -20.918 1.00 17.27 94 PHE A N 1
ATOM 767 C CA . PHE A 1 136 ? 2.746 -12.439 -20.533 1.00 17.13 94 PHE A CA 1
ATOM 768 C C . PHE A 1 136 ? 1.681 -11.748 -21.380 1.00 16.92 94 PHE A C 1
ATOM 769 O O . PHE A 1 136 ? 1.914 -10.675 -21.942 1.00 16.36 94 PHE A O 1
ATOM 777 N N . PRO A 1 137 ? 0.505 -12.360 -21.510 1.00 17.89 95 PRO A N 1
ATOM 778 C CA . PRO A 1 137 ? -0.628 -11.642 -22.107 1.00 18.79 95 PRO A CA 1
ATOM 779 C C . PRO A 1 137 ? -1.201 -10.642 -21.114 1.00 19.75 95 PRO A C 1
ATOM 780 O O . PRO A 1 137 ? -1.457 -10.976 -19.955 1.00 20.00 95 PRO A O 1
ATOM 784 N N . TYR A 1 138 ? -1.387 -9.407 -21.571 1.00 20.04 96 TYR A N 1
ATOM 785 C CA . TYR A 1 138 ? -1.992 -8.363 -20.761 1.00 9.37 96 TYR A CA 1
ATOM 786 C C . TYR A 1 138 ? -3.214 -7.805 -21.477 1.00 13.91 96 TYR A C 1
ATOM 787 O O . TYR A 1 138 ? -3.391 -7.985 -22.685 1.00 14.14 96 TYR A O 1
ATOM 796 N N . TYR A 1 139 ? -4.061 -7.120 -20.713 1.00 13.81 97 TYR A N 1
ATOM 797 C CA . TYR A 1 139 ? -5.319 -6.589 -21.215 1.00 13.49 97 TYR A CA 1
ATOM 798 C C . TYR A 1 139 ? -5.464 -5.139 -20.775 1.00 13.32 97 TYR A C 1
ATOM 799 O O . TYR A 1 139 ? -4.593 -4.577 -20.104 1.00 9.36 97 TYR A O 1
ATOM 808 N N . TYR A 1 140 ? -6.585 -4.533 -21.156 1.00 13.33 98 TYR A N 1
ATOM 809 C CA . TYR A 1 140 ? -6.899 -3.152 -20.811 1.00 12.94 98 TYR A CA 1
ATOM 810 C C . TYR A 1 140 ? -8.215 -3.128 -20.046 1.00 13.16 98 TYR A C 1
ATOM 811 O O . TYR A 1 140 ? -9.286 -3.302 -20.639 1.00 9.69 98 TYR A O 1
ATOM 820 N N . ASP A 1 141 ? -8.136 -2.926 -18.735 1.00 11.20 99 ASP A N 1
ATOM 821 C CA . ASP A 1 141 ? -9.325 -2.643 -17.939 1.00 11.27 99 ASP A CA 1
ATOM 822 C C . ASP A 1 141 ? -9.806 -1.248 -18.313 1.00 11.53 99 ASP A C 1
ATOM 823 O O . ASP A 1 141 ? -9.305 -0.246 -17.799 1.00 11.40 99 ASP A O 1
ATOM 828 N N . THR A 1 142 ? -10.774 -1.184 -19.223 1.00 12.09 100 THR A N 1
ATOM 829 C CA . THR A 1 142 ? -11.243 0.091 -19.752 1.00 11.86 100 THR A CA 1
ATOM 830 C C . THR A 1 142 ? -11.799 0.966 -18.637 1.00 11.67 100 THR A C 1
ATOM 831 O O . THR A 1 142 ? -12.731 0.567 -17.933 1.00 11.71 100 THR A O 1
ATOM 835 N N . ASP A 1 143 ? -11.216 2.156 -18.477 1.00 11.33 101 ASP A N 1
ATOM 836 C CA . ASP A 1 143 ? -11.673 3.156 -17.509 1.00 10.54 101 ASP A CA 1
ATOM 837 C C . ASP A 1 143 ? -11.749 2.594 -16.092 1.00 9.80 101 ASP A C 1
ATOM 838 O O . ASP A 1 143 ? -12.582 3.025 -15.290 1.00 9.57 101 ASP A O 1
ATOM 843 N N . GLU A 1 144 ? -10.877 1.632 -15.780 1.00 9.31 102 GLU A N 1
ATOM 844 C CA . GLU A 1 144 ? -10.825 0.995 -14.463 1.00 9.19 102 GLU A CA 1
ATOM 845 C C . GLU A 1 144 ? -12.161 0.359 -14.085 1.00 9.28 102 GLU A C 1
ATOM 846 O O . GLU A 1 144 ? -12.531 0.322 -12.910 1.00 9.13 102 GLU A O 1
ATOM 852 N N . ARG A 1 145 ? -12.895 -0.150 -15.077 1.00 9.66 103 ARG A N 1
ATOM 853 C CA . ARG A 1 145 ? -14.211 -0.719 -14.801 1.00 10.19 103 ARG A CA 1
ATOM 854 C C . ARG A 1 145 ? -14.101 -2.040 -14.050 1.00 10.53 103 ARG A C 1
ATOM 855 O O . ARG A 1 145 ? -14.858 -2.285 -13.103 1.00 10.67 103 ARG A O 1
ATOM 863 N N . ALA A 1 146 ? -13.170 -2.906 -14.457 1.00 10.62 104 ALA A N 1
ATOM 864 C CA . ALA A 1 146 ? -12.983 -4.166 -13.744 1.00 10.47 104 ALA A CA 1
ATOM 865 C C . ALA A 1 146 ? -12.412 -3.930 -12.352 1.00 10.35 104 ALA A C 1
ATOM 866 O O . ALA A 1 146 ? -12.748 -4.653 -11.407 1.00 10.21 104 ALA A O 1
ATOM 868 N N . ALA A 1 147 ? -11.546 -2.923 -12.207 1.00 10.52 105 ALA A N 1
ATOM 869 C CA . ALA A 1 147 ? -11.021 -2.582 -10.890 1.00 10.26 105 ALA A CA 1
ATOM 870 C C . ALA A 1 147 ? -12.129 -2.090 -9.970 1.00 7.47 105 ALA A C 1
ATOM 871 O O . ALA A 1 147 ? -12.161 -2.433 -8.782 1.00 7.52 105 ALA A O 1
ATOM 873 N N . ASP A 1 148 ? -13.047 -1.280 -10.503 1.00 7.50 106 ASP A N 1
ATOM 874 C CA . ASP A 1 148 ? -14.215 -0.870 -9.730 1.00 7.56 106 ASP A CA 1
ATOM 875 C C . ASP A 1 148 ? -15.063 -2.075 -9.342 1.00 13.31 106 ASP A C 1
ATOM 876 O O . A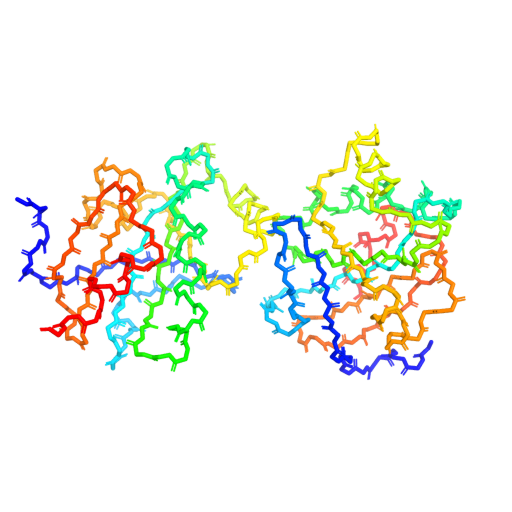SP A 1 148 ? -15.638 -2.116 -8.248 1.00 7.66 106 ASP A O 1
ATOM 881 N N . ILE A 1 149 ? -15.145 -3.072 -10.225 1.00 13.34 107 ILE A N 1
ATOM 882 C CA . ILE A 1 149 ? -15.877 -4.293 -9.903 1.00 13.60 107 ILE A CA 1
ATOM 883 C C . ILE A 1 149 ? -15.094 -5.136 -8.903 1.00 14.47 107 ILE A C 1
ATOM 884 O O . ILE A 1 149 ? -15.659 -5.661 -7.935 1.00 14.84 107 ILE A O 1
ATOM 889 N N . LEU A 1 150 ? -13.786 -5.275 -9.113 1.00 15.03 108 LEU A N 1
ATOM 890 C CA . LEU A 1 150 ? -12.930 -6.028 -8.205 1.00 15.72 108 LEU A CA 1
ATOM 891 C C . LEU A 1 150 ? -12.620 -5.279 -6.916 1.00 16.32 108 LEU A C 1
ATOM 892 O O . LEU A 1 150 ? -11.894 -5.815 -6.074 1.00 16.02 108 LEU A O 1
ATOM 897 N N . HIS A 1 151 ? -13.142 -4.062 -6.747 1.00 17.59 109 HIS A N 1
ATOM 898 C CA . HIS A 1 151 ? -12.896 -3.247 -5.555 1.00 17.62 109 HIS A CA 1
ATOM 899 C C . HIS A 1 151 ? -11.400 -3.022 -5.339 1.00 17.76 109 HIS A C 1
ATOM 900 O O . HIS A 1 151 ? -10.867 -3.220 -4.245 1.00 17.69 109 HIS A O 1
ATOM 907 N N . VAL A 1 152 ? -10.719 -2.603 -6.402 1.00 17.74 110 VAL A N 1
ATOM 908 C CA . VAL A 1 152 ? -9.286 -2.335 -6.342 1.00 17.03 110 VAL A CA 1
ATOM 909 C C . VAL A 1 152 ? -9.088 -0.926 -5.794 1.00 15.11 110 VAL A C 1
ATOM 910 O O . VAL A 1 152 ? -9.441 0.060 -6.444 1.00 14.65 110 VAL A O 1
ATOM 914 N N . GLN A 1 153 ? -8.521 -0.830 -4.593 1.00 13.85 111 GLN A N 1
ATOM 915 C CA . GLN A 1 153 ? -8.227 0.451 -3.968 1.00 13.08 111 GLN A CA 1
ATOM 916 C C . GLN A 1 153 ? -6.734 0.728 -3.862 1.00 12.99 111 GLN A C 1
ATOM 917 O O . GLN A 1 153 ? -6.348 1.766 -3.314 1.00 13.05 111 GLN A O 1
ATOM 923 N N . SER A 1 154 ? -5.889 -0.167 -4.370 1.00 13.02 112 SER A N 1
ATOM 924 C CA . SER A 1 154 ? -4.445 0.030 -4.360 1.00 13.31 112 SER A CA 1
ATOM 925 C C . SER A 1 154 ? -3.824 -0.943 -5.350 1.00 7.24 112 SER A C 1
ATOM 926 O O . SER A 1 154 ? -4.188 -2.122 -5.370 1.00 12.30 112 SER A O 1
ATOM 929 N N . ILE A 1 155 ? -2.895 -0.452 -6.164 1.00 10.15 113 ILE A N 1
ATOM 930 C CA . ILE A 1 155 ? -2.257 -1.289 -7.178 1.00 9.81 113 ILE A CA 1
ATOM 931 C C . ILE A 1 155 ? -0.783 -1.476 -6.835 1.00 9.31 113 ILE A C 1
ATOM 932 O O . ILE A 1 155 ? -0.142 -0.545 -6.324 1.00 7.18 113 ILE A O 1
ATOM 937 N N . PRO A 1 156 ? -0.202 -2.660 -7.092 1.00 8.67 114 PRO A N 1
ATOM 938 C CA . PRO A 1 156 ? -0.917 -3.791 -7.690 1.00 8.27 114 PRO A CA 1
ATOM 939 C C . PRO A 1 156 ? -1.751 -4.582 -6.689 1.00 8.03 114 PRO A C 1
ATOM 940 O O . PRO A 1 156 ? -1.488 -4.543 -5.488 1.00 7.19 114 PRO A O 1
ATOM 944 N N . THR A 1 157 ? -2.762 -5.282 -7.197 1.00 7.98 115 THR A N 1
ATOM 945 C CA . THR A 1 157 ? -3.586 -6.181 -6.398 1.00 8.21 115 THR A CA 1
ATOM 946 C C . THR A 1 157 ? -3.641 -7.520 -7.114 1.00 8.18 115 THR A C 1
ATOM 947 O O . THR A 1 157 ? -4.063 -7.588 -8.273 1.00 8.37 115 THR A O 1
ATOM 951 N N . ILE A 1 158 ? -3.211 -8.577 -6.431 1.00 8.10 116 ILE A N 1
ATOM 952 C CA . ILE A 1 158 ? -3.095 -9.909 -7.012 1.00 8.30 116 ILE A CA 1
ATOM 953 C C . ILE A 1 158 ? -4.196 -10.787 -6.438 1.00 8.42 116 ILE A C 1
ATOM 954 O O . ILE A 1 158 ? -4.332 -10.907 -5.215 1.00 8.49 116 ILE A O 1
ATOM 959 N N . TYR A 1 159 ? -4.976 -11.403 -7.320 1.00 8.58 117 TYR A N 1
ATOM 960 C CA . TYR A 1 159 ? -6.061 -12.295 -6.936 1.00 7.42 117 TYR A CA 1
ATOM 961 C C . TYR A 1 159 ? -5.656 -13.728 -7.252 1.00 11.79 117 TYR A C 1
ATOM 962 O O . TYR A 1 159 ? -5.463 -14.078 -8.420 1.00 12.12 117 TYR A O 1
ATOM 971 N N . LEU A 1 160 ? -5.522 -14.547 -6.211 1.00 11.39 118 LEU A N 1
ATOM 972 C CA . LEU A 1 160 ? -5.217 -15.966 -6.364 1.00 11.11 118 LEU A CA 1
ATOM 973 C C . LEU A 1 160 ? -6.528 -16.723 -6.527 1.00 11.55 118 LEU A C 1
ATOM 974 O O . LEU A 1 160 ? -7.308 -16.843 -5.577 1.00 11.47 118 LEU A O 1
ATOM 979 N N . VAL A 1 161 ? -6.767 -17.241 -7.727 1.00 12.01 119 VAL A N 1
ATOM 980 C CA . VAL A 1 161 ? -8.027 -17.882 -8.081 1.00 12.38 119 VAL A CA 1
ATOM 981 C C . VAL A 1 161 ? -7.783 -19.372 -8.265 1.00 12.37 119 VAL A C 1
ATOM 982 O O . VAL A 1 161 ? -6.851 -19.771 -8.974 1.00 12.43 119 VAL A O 1
ATOM 986 N N . ASP A 1 162 ? -8.618 -20.191 -7.632 1.00 12.08 120 ASP A N 1
ATOM 987 C CA . ASP A 1 162 ? -8.506 -21.633 -7.773 1.00 11.94 120 ASP A CA 1
ATOM 988 C C . ASP A 1 162 ? -9.068 -22.070 -9.125 1.00 11.46 120 ASP A C 1
ATOM 989 O O . ASP A 1 162 ? -9.534 -21.258 -9.929 1.00 11.26 120 ASP A O 1
ATOM 994 N N . LYS A 1 163 ? -9.028 -23.381 -9.373 1.00 11.29 121 LYS A N 1
ATOM 995 C CA . LYS A 1 163 ? -9.435 -23.907 -10.672 1.00 11.51 121 LYS A CA 1
ATOM 996 C C . LYS A 1 163 ? -10.894 -23.597 -10.982 1.00 11.65 121 LYS A C 1
ATOM 997 O O . LYS A 1 163 ? -11.246 -23.389 -12.147 1.00 11.70 121 LYS A O 1
ATOM 1003 N N . ASN A 1 164 ? -11.738 -23.575 -9.989 1.00 11.82 122 ASN A N 1
ATOM 1004 C CA . ASN A 1 164 ? -13.167 -23.354 -10.135 1.00 12.03 122 ASN A CA 1
ATOM 1005 C C . ASN A 1 164 ? -13.651 -21.904 -10.007 1.00 11.42 122 ASN A C 1
ATOM 1006 O O . ASN A 1 164 ? -14.762 -21.668 -9.635 1.00 11.30 122 ASN A O 1
ATOM 1011 N N . GLN A 1 165 ? -12.722 -20.967 -10.222 1.00 16.00 123 GLN A N 1
ATOM 1012 C CA . GLN A 1 165 ? -13.036 -19.536 -10.229 1.00 16.26 123 GLN A CA 1
ATOM 1013 C C . GLN A 1 165 ? -13.572 -19.058 -8.880 1.00 16.44 123 GLN A C 1
ATOM 1014 O O . GLN A 1 165 ? -14.555 -18.318 -8.809 1.00 16.81 123 GLN A O 1
ATOM 1020 N N . LYS A 1 166 ? -12.917 -19.475 -7.802 1.00 16.55 124 LYS A N 1
ATOM 1021 C CA . LYS A 1 166 ? -13.191 -18.964 -6.466 1.00 16.84 124 LYS A CA 1
ATOM 1022 C C . LYS A 1 166 ? -11.960 -18.233 -5.953 1.00 16.67 124 LYS A C 1
ATOM 1023 O O . LYS A 1 166 ? -10.865 -18.802 -5.918 1.00 16.38 124 LYS A O 1
ATOM 1029 N N . VAL A 1 167 ? -12.142 -16.973 -5.558 1.00 16.69 125 VAL A N 1
ATOM 1030 C CA . VAL A 1 167 ? -11.029 -16.187 -5.039 1.00 11.49 125 VAL A CA 1
ATOM 1031 C C . VAL A 1 167 ? -10.551 -16.811 -3.737 1.00 12.54 125 VAL A C 1
ATOM 1032 O O . VAL A 1 167 ? -11.307 -16.910 -2.764 1.00 12.50 125 VAL A O 1
ATOM 1036 N N . LYS A 1 168 ? -9.289 -17.238 -3.716 1.00 12.48 126 LYS A N 1
ATOM 1037 C CA . LYS A 1 168 ? -8.707 -17.874 -2.542 1.00 11.25 126 LYS A CA 1
ATOM 1038 C C . LYS A 1 168 ? -7.856 -16.934 -1.703 1.00 14.47 126 LYS A C 1
ATOM 1039 O O . LYS A 1 168 ? -7.818 -17.082 -0.477 1.00 14.80 126 LYS A O 1
ATOM 1045 N N . LYS A 1 169 ? -7.169 -15.977 -2.325 1.00 13.92 127 LYS A N 1
ATOM 1046 C CA . LYS A 1 169 ? -6.280 -15.088 -1.588 1.00 13.29 127 LYS A CA 1
ATOM 1047 C C . LYS A 1 169 ? -6.070 -13.812 -2.389 1.00 13.05 127 LYS A C 1
ATOM 1048 O O . LYS A 1 169 ? -5.736 -13.872 -3.576 1.00 13.10 127 LYS A O 1
ATOM 1054 N N . VAL A 1 170 ? -6.263 -12.668 -1.738 1.00 12.78 128 VAL A N 1
ATOM 1055 C CA . VAL A 1 170 ? -6.018 -11.359 -2.332 1.00 12.51 128 VAL A CA 1
ATOM 1056 C C . VAL A 1 170 ? -4.779 -10.777 -1.668 1.00 12.11 128 VAL A C 1
ATOM 1057 O O . VAL A 1 170 ? -4.747 -10.598 -0.444 1.00 12.05 128 VAL A O 1
ATOM 1061 N N . MET A 1 171 ? -3.760 -10.481 -2.469 1.00 11.80 129 MET A N 1
ATOM 1062 C CA . MET A 1 171 ? -2.466 -10.037 -1.966 1.00 11.65 129 MET A CA 1
ATOM 1063 C C . MET A 1 171 ? -2.155 -8.656 -2.520 1.00 11.16 129 MET A C 1
ATOM 1064 O O . MET A 1 171 ? -2.001 -8.491 -3.735 1.00 10.80 129 MET A O 1
ATOM 1069 N N . THR A 1 172 ? -2.066 -7.668 -1.630 1.00 11.20 130 THR A N 1
ATOM 1070 C CA . THR A 1 172 ? -1.688 -6.315 -2.009 1.00 11.12 130 THR A CA 1
ATOM 1071 C C . THR A 1 172 ? -0.238 -5.988 -1.682 1.00 11.11 130 THR A C 1
ATOM 1072 O O . THR A 1 172 ? 0.286 -4.992 -2.193 1.00 11.40 130 THR A O 1
ATOM 1076 N N . ASP A 1 173 ? 0.413 -6.795 -0.851 1.00 10.89 131 ASP A N 1
ATOM 1077 C CA . ASP A 1 173 ? 1.810 -6.597 -0.502 1.00 10.61 131 ASP A CA 1
ATOM 1078 C C . ASP A 1 173 ? 2.716 -7.256 -1.541 1.00 10.25 131 ASP A C 1
ATOM 1079 O O . ASP A 1 173 ? 2.267 -8.001 -2.414 1.00 10.24 131 ASP A O 1
ATOM 1084 N N . PHE A 1 174 ? 4.012 -6.975 -1.433 1.00 9.96 132 PHE A N 1
ATOM 1085 C CA . PHE A 1 174 ? 4.976 -7.454 -2.415 1.00 9.71 132 PHE A CA 1
ATOM 1086 C C . PHE A 1 174 ? 5.310 -8.921 -2.176 1.00 8.81 132 PHE A C 1
ATOM 1087 O O . PHE A 1 174 ? 5.639 -9.321 -1.056 1.00 8.86 132 PHE A O 1
ATOM 1095 N N . HIS A 1 175 ? 5.224 -9.720 -3.237 1.00 8.86 133 HIS A N 1
ATOM 1096 C CA . HIS A 1 175 ? 5.630 -11.122 -3.219 1.00 9.96 133 HIS A CA 1
ATOM 1097 C C . HIS A 1 175 ? 6.531 -11.354 -4.421 1.00 9.95 133 HIS A C 1
ATOM 1098 O O . HIS A 1 175 ? 6.074 -11.268 -5.565 1.00 10.13 133 HIS A O 1
ATOM 1105 N N . ASP A 1 176 ? 7.805 -11.648 -4.177 1.00 10.26 134 ASP A N 1
ATOM 1106 C CA . ASP A 1 176 ? 8.680 -11.994 -5.283 1.00 10.70 134 ASP A CA 1
ATOM 1107 C C . ASP A 1 176 ? 8.317 -13.385 -5.803 1.00 11.06 134 ASP A C 1
ATOM 1108 O O . ASP A 1 176 ? 7.379 -14.031 -5.326 1.00 11.11 134 ASP A O 1
ATOM 1113 N N . GLU A 1 177 ? 9.074 -13.849 -6.802 1.00 11.36 135 GLU A N 1
ATOM 1114 C CA . GLU A 1 177 ? 8.700 -15.064 -7.520 1.00 12.00 135 GLU A CA 1
ATOM 1115 C C . GLU A 1 177 ? 8.481 -16.236 -6.571 1.00 12.62 135 GLU A C 1
ATOM 1116 O O . GLU A 1 177 ? 7.410 -16.850 -6.568 1.00 12.86 135 GLU A O 1
ATOM 1122 N N . ALA A 1 178 ? 9.484 -16.547 -5.743 1.00 13.02 136 ALA A N 1
ATOM 1123 C CA . ALA A 1 178 ? 9.383 -17.699 -4.849 1.00 13.40 136 ALA A CA 1
ATOM 1124 C C . ALA A 1 178 ? 8.151 -17.610 -3.958 1.00 14.22 136 ALA A C 1
ATOM 1125 O O . ALA A 1 178 ? 7.476 -18.618 -3.720 1.00 14.11 136 ALA A O 1
ATOM 1127 N N . ALA A 1 179 ? 7.842 -16.414 -3.454 1.00 15.33 137 ALA A N 1
ATOM 1128 C CA . ALA A 1 179 ? 6.600 -16.233 -2.711 1.00 16.69 137 ALA A CA 1
ATOM 1129 C C . ALA A 1 179 ? 5.392 -16.464 -3.608 1.00 17.65 137 ALA A C 1
ATOM 1130 O O . ALA A 1 179 ? 4.398 -17.065 -3.185 1.00 18.11 137 ALA A O 1
ATOM 1132 N N . LEU A 1 180 ? 5.464 -16.002 -4.857 1.00 17.88 138 LEU A N 1
ATOM 1133 C CA . LEU A 1 180 ? 4.374 -16.238 -5.797 1.00 18.08 138 LEU A CA 1
ATOM 1134 C C . LEU A 1 180 ? 4.313 -17.703 -6.215 1.00 18.41 138 LEU A C 1
ATOM 1135 O O . LEU A 1 180 ? 3.221 -18.253 -6.400 1.00 18.35 138 LEU A O 1
ATOM 1140 N N . GLU A 1 181 ? 5.472 -18.351 -6.376 1.00 18.93 139 GLU A N 1
ATOM 1141 C CA . GLU A 1 181 ? 5.479 -19.790 -6.627 1.00 19.55 139 GLU A CA 1
ATOM 1142 C C . GLU A 1 181 ? 4.859 -20.546 -5.460 1.00 20.43 139 GLU A C 1
ATOM 1143 O O . GLU A 1 181 ? 4.090 -21.494 -5.660 1.00 21.08 139 GLU A O 1
ATOM 1149 N N . LYS A 1 182 ? 5.181 -20.136 -4.232 1.00 20.60 140 LYS A N 1
ATOM 1150 C CA . LYS A 1 182 ? 4.672 -20.832 -3.057 1.00 20.91 140 LYS A CA 1
ATOM 1151 C C . LYS A 1 182 ? 3.175 -20.607 -2.884 1.00 21.57 140 LYS A C 1
ATOM 1152 O O . LYS A 1 182 ? 2.439 -21.542 -2.549 1.00 21.70 140 LYS A O 1
ATOM 1158 N N . GLN A 1 183 ? 2.706 -19.377 -3.113 1.00 21.91 141 GLN A N 1
ATOM 1159 C CA . GLN A 1 183 ? 1.287 -19.083 -2.934 1.00 22.53 141 GLN A CA 1
ATOM 1160 C C . GLN A 1 183 ? 0.428 -19.894 -3.894 1.00 23.08 141 GLN A C 1
ATOM 1161 O O . GLN A 1 183 ? -0.671 -20.332 -3.535 1.00 23.78 141 GLN A O 1
ATOM 1167 N N . LEU A 1 184 ? 0.908 -20.099 -5.123 1.00 22.71 142 LEU A N 1
ATOM 1168 C CA . LEU A 1 184 ? 0.183 -20.949 -6.062 1.00 22.46 142 LEU A CA 1
ATOM 1169 C C . LEU A 1 184 ? 0.119 -22.385 -5.559 1.00 23.67 142 LEU A C 1
ATOM 1170 O O . LEU A 1 184 ? -0.911 -23.055 -5.695 1.00 24.07 142 LEU A O 1
ATOM 1175 N N . GLU A 1 185 ? 1.214 -22.872 -4.970 1.00 24.32 143 GLU A N 1
ATOM 1176 C CA . GLU A 1 185 ? 1.222 -24.221 -4.418 1.00 25.15 143 GLU A CA 1
ATOM 1177 C C . GLU A 1 185 ? 0.301 -24.336 -3.209 1.00 25.73 143 GLU A C 1
ATOM 1178 O O . GLU A 1 185 ? -0.309 -25.389 -2.996 1.00 26.20 143 GLU A O 1
ATOM 1184 N N . GLU A 1 186 ? 0.182 -23.272 -2.420 1.00 25.97 144 GLU A N 1
ATOM 1185 C CA . GLU A 1 186 ? -0.697 -23.271 -1.256 1.00 26.72 144 GLU A CA 1
ATOM 1186 C C . GLU A 1 186 ? -1.948 -22.442 -1.522 1.00 26.67 144 GLU A C 1
ATOM 1187 O O . GLU A 1 186 ? -2.912 -22.928 -2.112 1.00 27.19 144 GLU A O 1
ATOM 1193 N N . GLU B 1 46 ? -9.457 -34.142 -55.198 1.00 25.95 4 GLU B N 1
ATOM 1194 C CA . GLU B 1 46 ? -9.690 -33.618 -53.858 1.00 25.16 4 GLU B CA 1
ATOM 1195 C C . GLU B 1 46 ? -8.940 -34.439 -52.810 1.00 23.74 4 GLU B C 1
ATOM 1196 O O . GLU B 1 46 ? -8.127 -35.300 -53.149 1.00 23.61 4 GLU B O 1
ATOM 1202 N N . HIS B 1 47 ? -9.220 -34.169 -51.537 1.00 22.63 5 HIS B N 1
ATOM 1203 C CA . HIS B 1 47 ? -8.419 -34.731 -50.461 1.00 21.55 5 HIS B CA 1
ATOM 1204 C C . HIS B 1 47 ? -8.690 -36.225 -50.286 1.00 19.50 5 HIS B C 1
ATOM 1205 O O . HIS B 1 47 ? -9.706 -36.763 -50.729 1.00 19.14 5 HIS B O 1
ATOM 1212 N N . GLU B 1 48 ? -7.740 -36.892 -49.627 1.00 18.49 6 GLU B N 1
ATOM 1213 C CA . GLU B 1 48 ? -7.826 -38.330 -49.379 1.00 17.24 6 GLU B CA 1
ATOM 1214 C C . GLU B 1 48 ? -9.160 -38.729 -48.764 1.00 15.76 6 GLU B C 1
ATOM 1215 O O . GLU B 1 48 ? -9.698 -39.800 -49.068 1.00 14.90 6 GLU B O 1
ATOM 1221 N N . LEU B 1 49 ? -9.712 -37.878 -47.904 1.00 15.70 7 LEU B N 1
ATOM 1222 C CA . LEU B 1 49 ? -10.766 -38.266 -46.980 1.00 14.89 7 LEU B CA 1
ATOM 1223 C C . LEU B 1 49 ? -12.157 -37.800 -47.392 1.00 14.59 7 LEU B C 1
ATOM 1224 O O . LEU B 1 49 ? -13.128 -38.119 -46.697 1.00 7.74 7 LEU B O 1
ATOM 1229 N N . THR B 1 50 ? -12.286 -37.065 -48.495 1.00 15.05 8 THR B N 1
ATOM 1230 C CA . THR B 1 50 ? -13.572 -36.480 -48.859 1.00 9.35 8 THR B CA 1
ATOM 1231 C C . THR B 1 50 ? -14.603 -37.562 -49.165 1.00 11.96 8 THR B C 1
ATOM 1232 O O . THR B 1 50 ? -14.330 -38.507 -49.910 1.00 8.78 8 THR B O 1
ATOM 1236 N N . GLY B 1 51 ? -15.793 -37.419 -48.581 1.00 8.56 9 GLY B N 1
ATOM 1237 C CA . GLY B 1 51 ? -16.876 -38.356 -48.789 1.00 10.05 9 GLY B CA 1
ATOM 1238 C C . GLY B 1 51 ? -16.846 -39.591 -47.917 1.00 9.08 9 GLY B C 1
ATOM 1239 O O . GLY B 1 51 ? -17.782 -40.399 -47.985 1.00 8.79 9 GLY B O 1
ATOM 1240 N N . GLN B 1 52 ? -15.813 -39.767 -47.100 1.00 8.42 10 GLN B N 1
ATOM 1241 C CA . GLN B 1 52 ? -15.663 -40.941 -46.255 1.00 7.54 10 GLN B CA 1
ATOM 1242 C C . GLN B 1 52 ? -15.898 -40.583 -44.794 1.00 7.13 10 GLN B C 1
ATOM 1243 O O . GLN B 1 52 ? -15.918 -39.412 -44.406 1.00 7.11 10 GLN B O 1
ATOM 1249 N N . GLN B 1 53 ? -16.079 -41.622 -43.983 1.00 7.29 11 GLN B N 1
ATOM 1250 C CA . GLN B 1 53 ? -16.274 -41.433 -42.554 1.00 8.06 11 GLN B CA 1
ATOM 1251 C C . GLN B 1 53 ? -15.029 -40.822 -41.925 1.00 9.12 11 GLN B C 1
ATOM 1252 O O . GLN B 1 53 ? -13.900 -41.181 -42.270 1.00 8.81 11 GLN B O 1
ATOM 1258 N N . LEU B 1 54 ? -15.242 -39.887 -41.008 1.00 10.54 12 LEU B N 1
ATOM 1259 C CA . LEU B 1 54 ? -14.140 -39.277 -40.281 1.00 11.91 12 LEU B CA 1
ATOM 1260 C C . LEU B 1 54 ? -13.401 -40.342 -39.478 1.00 12.91 12 LEU B C 1
ATOM 1261 O O . LEU B 1 54 ? -14.010 -40.984 -38.609 1.00 12.82 12 LEU B O 1
ATOM 1266 N N . PRO B 1 55 ? -12.114 -40.568 -39.736 1.00 14.01 13 PRO B N 1
ATOM 1267 C CA . PRO B 1 55 ? -11.381 -41.605 -39.005 1.00 14.24 13 PRO B CA 1
ATOM 1268 C C . PRO B 1 55 ? -11.324 -41.314 -37.513 1.00 14.19 13 PRO B C 1
ATOM 1269 O O . PRO B 1 55 ? -11.572 -40.198 -37.052 1.00 6.92 13 PRO B O 1
ATOM 1273 N N . GLU B 1 56 ? -10.987 -42.352 -36.756 1.00 16.15 14 GLU B N 1
ATOM 1274 C CA . GLU B 1 56 ? -10.994 -42.303 -35.299 1.00 16.12 14 GLU B CA 1
ATOM 1275 C C . GLU B 1 56 ? -9.599 -41.929 -34.812 1.00 16.30 14 GLU B C 1
ATOM 1276 O O . GLU B 1 56 ? -8.667 -42.737 -34.891 1.00 16.09 14 GLU B O 1
ATOM 1282 N N . PHE B 1 57 ? -9.455 -40.706 -34.310 1.00 17.38 15 PHE B N 1
ATOM 1283 C CA . PHE B 1 57 ? -8.176 -40.203 -33.841 1.00 18.40 15 PHE B CA 1
ATOM 1284 C C . PHE B 1 57 ? -8.276 -39.817 -32.370 1.00 18.43 15 PHE B C 1
ATOM 1285 O O . PHE B 1 57 ? -9.369 -39.663 -31.819 1.00 8.31 15 PHE B O 1
ATOM 1293 N N . GLU B 1 58 ? -7.116 -39.676 -31.738 1.00 18.09 16 GLU B N 1
ATOM 1294 C CA . GLU B 1 58 ? -7.018 -39.353 -30.323 1.00 17.47 16 GLU B CA 1
ATOM 1295 C C . GLU B 1 58 ? -6.556 -37.914 -30.141 1.00 15.81 16 GLU B C 1
ATOM 1296 O O . GLU B 1 58 ? -5.989 -37.299 -31.047 1.00 15.92 16 GLU B O 1
ATOM 1302 N N . MET B 1 59 ? -6.808 -37.385 -28.945 1.00 13.88 17 MET B N 1
ATOM 1303 C CA . MET B 1 59 ? -6.413 -36.030 -28.589 1.00 11.85 17 MET B CA 1
ATOM 1304 C C . MET B 1 59 ? -6.507 -35.883 -27.078 1.00 11.10 17 MET B C 1
ATOM 1305 O O . MET B 1 59 ? -7.398 -36.460 -26.452 1.00 11.20 17 MET B O 1
ATOM 1310 N N . VAL B 1 60 ? -5.578 -35.125 -26.500 1.00 10.49 18 VAL B N 1
ATOM 1311 C CA . VAL B 1 60 ? -5.573 -34.839 -25.070 1.00 10.23 18 VAL B CA 1
ATOM 1312 C C . VAL B 1 60 ? -6.080 -33.418 -24.862 1.00 10.05 18 VAL B C 1
ATOM 1313 O O . VAL B 1 60 ? -5.656 -32.489 -25.561 1.00 9.95 18 VAL B O 1
ATOM 1317 N N . ASP B 1 61 ? -7.003 -33.250 -23.915 1.00 10.26 19 ASP B N 1
ATOM 1318 C CA . ASP B 1 61 ? -7.679 -31.980 -23.710 1.00 10.43 19 ASP B CA 1
ATOM 1319 C C . ASP B 1 61 ? -6.933 -31.123 -22.687 1.00 10.80 19 ASP B C 1
ATOM 1320 O O . ASP B 1 61 ? -5.900 -31.514 -22.139 1.00 10.91 19 ASP B O 1
ATOM 1325 N N . GLN B 1 62 ? -7.473 -29.930 -22.423 1.00 11.03 20 GLN B N 1
ATOM 1326 C CA . GLN B 1 62 ? -6.829 -29.002 -21.500 1.00 7.37 20 GLN B CA 1
ATOM 1327 C C . GLN B 1 62 ? -6.933 -29.452 -20.050 1.00 7.45 20 GLN B C 1
ATOM 1328 O O . GLN B 1 62 ? -6.217 -28.916 -19.197 1.00 7.45 20 GLN B O 1
ATOM 1334 N N . ALA B 1 63 ? -7.811 -30.408 -19.748 1.00 15.71 21 ALA B N 1
ATOM 1335 C CA . ALA B 1 63 ? -7.826 -31.013 -18.425 1.00 7.64 21 ALA B CA 1
ATOM 1336 C C . ALA B 1 63 ? -6.755 -32.084 -18.271 1.00 8.19 21 ALA B C 1
ATOM 1337 O O . ALA B 1 63 ? -6.337 -32.365 -17.142 1.00 7.74 21 ALA B O 1
ATOM 1339 N N . GLY B 1 64 ? -6.297 -32.672 -19.374 1.00 8.32 22 GLY B N 1
ATOM 1340 C CA . GLY B 1 64 ? -5.253 -33.684 -19.353 1.00 8.96 22 GLY B CA 1
ATOM 1341 C C . GLY B 1 64 ? -5.673 -35.050 -19.856 1.00 9.76 22 GLY B C 1
ATOM 1342 O O . GLY B 1 64 ? -4.829 -35.956 -19.901 1.00 10.20 22 GLY B O 1
ATOM 1343 N N . TYR B 1 65 ? -6.928 -35.247 -20.252 1.00 10.30 23 TYR B N 1
ATOM 1344 C CA . TYR B 1 65 ? -7.430 -36.561 -20.634 1.00 10.92 23 TYR B CA 1
ATOM 1345 C C . TYR B 1 65 ? -7.275 -36.772 -22.134 1.00 11.19 23 TYR B C 1
ATOM 1346 O O . TYR B 1 65 ? -7.636 -35.900 -22.930 1.00 11.38 23 TYR B O 1
ATOM 1355 N N . GLN B 1 66 ? -6.755 -37.937 -22.516 1.00 11.27 24 GLN B N 1
ATOM 1356 C CA . GLN B 1 66 ? -6.616 -38.296 -23.927 1.00 11.36 24 GLN B CA 1
ATOM 1357 C C . GLN B 1 66 ? -7.962 -38.807 -24.427 1.00 11.08 24 GLN B C 1
ATOM 1358 O O . GLN B 1 66 ? -8.294 -39.987 -24.302 1.00 11.12 24 GLN B O 1
ATOM 1364 N N . LYS B 1 67 ? -8.743 -37.900 -25.007 1.00 11.10 25 LYS B N 1
ATOM 1365 C CA . LYS B 1 67 ? -10.075 -38.215 -25.497 1.00 11.37 25 LYS B CA 1
ATOM 1366 C C . LYS B 1 67 ? -10.004 -38.856 -26.882 1.00 11.82 25 LYS B C 1
ATOM 1367 O O . LYS B 1 67 ? -8.987 -38.791 -27.578 1.00 11.77 25 LYS B O 1
ATOM 1373 N N . LYS B 1 68 ? -11.104 -39.491 -27.274 1.00 12.25 26 LYS B N 1
ATOM 1374 C CA . LYS B 1 68 ? -11.217 -40.140 -28.570 1.00 12.67 26 LYS B CA 1
ATOM 1375 C C . LYS B 1 68 ? -12.142 -39.337 -29.473 1.00 12.40 26 LYS B C 1
ATOM 1376 O O . LYS B 1 68 ? -13.080 -38.684 -29.006 1.00 8.27 26 LYS B O 1
ATOM 1382 N N . SER B 1 69 ? -11.872 -39.391 -30.779 1.00 8.34 27 SER B N 1
ATOM 1383 C CA . SER B 1 69 ? -12.714 -38.653 -31.712 1.00 16.07 27 SER B CA 1
ATOM 1384 C C . SER B 1 69 ? -14.132 -39.201 -31.761 1.00 15.27 27 SER B C 1
ATOM 1385 O O . SER B 1 69 ? -15.056 -38.451 -32.085 1.00 15.14 27 SER B O 1
ATOM 1388 N N . ALA B 1 70 ? -14.331 -40.476 -31.425 1.00 14.81 28 ALA B N 1
ATOM 1389 C CA . ALA B 1 70 ? -15.664 -41.062 -31.499 1.00 14.67 28 ALA B CA 1
ATOM 1390 C C . ALA B 1 70 ? -16.607 -40.514 -30.436 1.00 14.26 28 ALA B C 1
ATOM 1391 O O . ALA B 1 70 ? -17.826 -40.690 -30.555 1.00 14.72 28 ALA B O 1
ATOM 1393 N N . GLU B 1 71 ? -16.080 -39.857 -29.408 1.00 13.90 29 GLU B N 1
ATOM 1394 C CA . GLU B 1 71 ? -16.903 -39.342 -28.314 1.00 13.42 29 GLU B CA 1
ATOM 1395 C C . GLU B 1 71 ? -17.470 -37.962 -28.638 1.00 12.63 29 GLU B C 1
ATOM 1396 O O . GLU B 1 71 ? -17.426 -37.039 -27.826 1.00 12.23 29 GLU B O 1
ATOM 1402 N N . PHE B 1 72 ? -18.016 -37.819 -29.844 1.00 12.43 30 PHE B N 1
ATOM 1403 C CA . PHE B 1 72 ? -18.674 -36.589 -30.261 1.00 12.26 30 PHE B CA 1
ATOM 1404 C C . PHE B 1 72 ? -19.925 -36.953 -31.044 1.00 12.30 30 PHE B C 1
ATOM 1405 O O . PHE B 1 72 ? -19.863 -37.749 -31.984 1.00 12.58 30 PHE B O 1
ATOM 1413 N N . TYR B 1 73 ? -21.056 -36.374 -30.648 1.00 11.89 31 TYR B N 1
ATOM 1414 C CA . TYR B 1 73 ? -22.363 -36.800 -31.123 1.00 11.43 31 TYR B CA 1
ATOM 1415 C C . TYR B 1 73 ? -23.206 -35.592 -31.509 1.00 11.18 31 TYR B C 1
ATOM 1416 O O . TYR B 1 73 ? -22.848 -34.441 -31.244 1.00 11.03 31 TYR B O 1
ATOM 1425 N N . ASN B 1 74 ? -24.334 -35.882 -32.164 1.00 11.04 32 ASN B N 1
ATOM 1426 C CA . ASN B 1 74 ? -25.379 -34.911 -32.479 1.00 10.75 32 ASN B CA 1
ATOM 1427 C C . ASN B 1 74 ? -24.937 -33.847 -33.478 1.00 10.73 32 ASN B C 1
ATOM 1428 O O . ASN B 1 74 ? -25.602 -33.630 -34.496 1.00 10.85 32 ASN B O 1
ATOM 1433 N N . LYS B 1 75 ? -23.848 -33.188 -33.202 1.00 10.72 33 LYS B N 1
ATOM 1434 C CA . LYS B 1 75 ? -23.517 -32.000 -33.973 1.00 10.66 33 LYS B CA 1
ATOM 1435 C C . LYS B 1 75 ? -22.458 -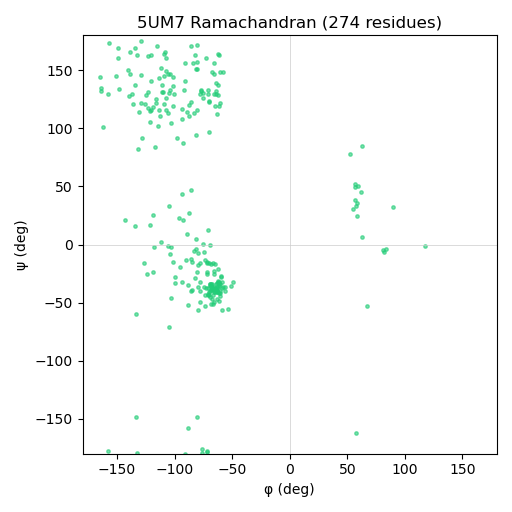32.298 -35.026 1.00 10.86 33 LYS B C 1
ATOM 1436 O O . LYS B 1 75 ? -21.562 -33.118 -34.793 1.00 10.63 33 LYS B O 1
ATOM 1442 N N . PRO B 1 76 ? -22.541 -31.662 -36.195 1.00 11.08 34 PRO B N 1
ATOM 1443 C CA . PRO B 1 76 ? -21.380 -31.623 -37.089 1.00 10.63 34 PRO B CA 1
ATOM 1444 C C . PRO B 1 76 ? -20.216 -30.924 -36.406 1.00 10.02 34 PRO B C 1
ATOM 1445 O O . PRO B 1 76 ? -20.380 -30.220 -35.408 1.00 9.92 34 PRO B O 1
ATOM 1449 N N . MET B 1 77 ? -19.021 -31.124 -36.953 1.00 9.67 35 MET B N 1
ATOM 1450 C CA . MET B 1 77 ? -17.818 -30.657 -36.282 1.00 9.58 35 MET B CA 1
ATOM 1451 C C . MET B 1 77 ? -16.832 -30.057 -37.273 1.00 9.31 35 MET B C 1
ATOM 1452 O O . MET B 1 77 ? -16.738 -30.486 -38.425 1.00 9.41 35 MET B O 1
ATOM 1457 N N . LEU B 1 78 ? -16.099 -29.052 -36.795 1.00 9.08 36 LEU B N 1
ATOM 1458 C CA . LEU B 1 78 ? -15.018 -28.413 -37.536 1.00 7.82 36 LEU B CA 1
ATOM 1459 C C . LEU B 1 78 ? -13.698 -28.886 -36.939 1.00 9.69 36 LEU B C 1
ATOM 1460 O O . LEU B 1 78 ? -13.383 -28.570 -35.787 1.00 9.89 36 LEU B O 1
ATOM 1465 N N . VAL B 1 79 ? -12.930 -29.645 -37.717 1.00 9.34 37 VAL B N 1
ATOM 1466 C CA . VAL B 1 79 ? -11.655 -30.200 -37.276 1.00 8.74 37 VAL B CA 1
ATOM 1467 C C . VAL B 1 79 ? -10.534 -29.404 -37.925 1.00 8.68 37 VAL B C 1
ATOM 1468 O O . VAL B 1 79 ? -10.540 -29.190 -39.144 1.00 8.82 37 VAL B O 1
ATOM 1472 N N . VAL B 1 80 ? -9.573 -28.965 -37.113 1.00 8.37 38 VAL B N 1
ATOM 1473 C CA . VAL B 1 80 ? -8.472 -28.130 -37.580 1.00 8.17 38 VAL B CA 1
ATOM 1474 C C . VAL B 1 80 ? -7.176 -28.642 -36.966 1.00 7.39 38 VAL B C 1
ATOM 1475 O O . VAL B 1 80 ? -7.045 -28.690 -35.738 1.00 7.34 38 VAL B O 1
ATOM 1479 N N . GLU B 1 81 ? -6.225 -29.028 -37.812 1.00 10.23 39 GLU B N 1
ATOM 1480 C CA . GLU B 1 81 ? -4.844 -29.209 -37.388 1.00 10.58 39 GLU B CA 1
ATOM 1481 C C . GLU B 1 81 ? -4.110 -27.890 -37.586 1.00 10.11 39 GLU B C 1
ATOM 1482 O O . GLU B 1 81 ? -4.337 -27.188 -38.575 1.00 10.22 39 GLU B O 1
ATOM 1488 N N . TRP B 1 82 ? -3.243 -27.545 -36.638 1.00 9.48 40 TRP B N 1
ATOM 1489 C CA . TRP B 1 82 ? -2.645 -26.217 -36.648 1.00 9.00 40 TRP B CA 1
ATOM 1490 C C . TRP B 1 82 ? -1.338 -26.234 -35.870 1.00 8.68 40 TRP B C 1
ATOM 1491 O O . TRP B 1 82 ? -0.972 -27.230 -35.242 1.00 8.33 40 TRP B O 1
ATOM 1502 N N . ALA B 1 83 ? -0.639 -25.103 -35.927 1.00 9.07 41 ALA B N 1
ATOM 1503 C CA . ALA B 1 83 ? 0.567 -24.880 -35.146 1.00 9.64 41 ALA B CA 1
ATOM 1504 C C . ALA B 1 83 ? 0.668 -23.395 -34.833 1.00 10.39 41 ALA B C 1
ATOM 1505 O O . ALA B 1 83 ? 0.044 -22.558 -35.490 1.00 10.24 41 ALA B O 1
ATOM 1507 N N . SER B 1 84 ? 1.464 -23.076 -33.813 1.00 11.32 42 SER B N 1
ATOM 1508 C CA . SER B 1 84 ? 1.619 -21.690 -33.395 1.00 12.21 42 SER B CA 1
ATOM 1509 C C . SER B 1 84 ? 2.670 -20.944 -34.205 1.00 12.51 42 SER B C 1
ATOM 1510 O O . SER B 1 84 ? 2.708 -19.710 -34.158 1.00 12.47 42 SER B O 1
ATOM 1513 N N . TRP B 1 85 ? 3.516 -21.660 -34.947 1.00 12.62 43 TRP B N 1
ATOM 1514 C CA . TRP B 1 85 ? 4.564 -21.039 -35.744 1.00 12.74 43 TRP B CA 1
ATOM 1515 C C . TRP B 1 85 ? 4.168 -20.812 -37.195 1.00 13.03 43 TRP B C 1
ATOM 1516 O O . TRP B 1 85 ? 4.806 -19.999 -37.873 1.00 12.72 43 TRP B O 1
ATOM 1527 N N . CYS B 1 86 ? 3.151 -21.508 -37.683 1.00 13.80 44 CYS B N 1
ATOM 1528 C CA . CYS B 1 86 ? 2.797 -21.445 -39.097 1.00 14.65 44 CYS B CA 1
ATOM 1529 C C . CYS B 1 86 ? 2.208 -20.087 -39.453 1.00 15.48 44 CYS B C 1
ATOM 1530 O O . CYS B 1 86 ? 1.201 -19.684 -38.856 1.00 16.04 44 CYS B O 1
ATOM 1533 N N . PRO B 1 87 ? 2.789 -19.357 -40.408 1.00 15.36 45 PRO B N 1
ATOM 1534 C CA . PRO B 1 87 ? 2.191 -18.076 -40.813 1.00 15.35 45 PRO B CA 1
ATOM 1535 C C . PRO B 1 87 ? 0.787 -18.218 -41.365 1.00 14.96 45 PRO B C 1
ATOM 1536 O O . PRO B 1 87 ? -0.043 -17.322 -41.167 1.00 15.57 45 PRO B O 1
ATOM 1540 N N . ASP B 1 88 ? 0.497 -19.321 -42.058 1.00 13.74 46 ASP B N 1
ATOM 1541 C CA . ASP B 1 88 ? -0.851 -19.555 -42.559 1.00 12.39 46 ASP B CA 1
ATOM 1542 C C . ASP B 1 88 ? -1.823 -19.906 -41.442 1.00 11.86 46 ASP B C 1
ATOM 1543 O O . ASP B 1 88 ? -3.032 -19.708 -41.606 1.00 11.76 46 ASP B O 1
ATOM 1548 N N . CYS B 1 89 ? -1.326 -20.423 -40.315 1.00 11.27 47 CYS B N 1
ATOM 1549 C CA . CYS B 1 89 ? -2.187 -20.675 -39.165 1.00 10.33 47 CYS B CA 1
ATOM 1550 C C . CYS B 1 89 ? -2.465 -19.397 -38.385 1.00 9.88 47 CYS B C 1
ATOM 1551 O O . CYS B 1 89 ? -3.572 -19.211 -37.869 1.00 9.66 47 CYS B O 1
ATOM 1554 N N . GLN B 1 90 ? -1.473 -18.509 -38.285 1.00 9.67 48 GLN B N 1
ATOM 1555 C CA . GLN B 1 90 ? -1.680 -17.236 -37.606 1.00 9.60 48 GLN B CA 1
ATOM 1556 C C . GLN B 1 90 ? -2.662 -16.342 -38.349 1.00 9.59 48 GLN B C 1
ATOM 1557 O O . GLN B 1 90 ? -3.165 -15.376 -37.766 1.00 9.93 48 GLN B O 1
ATOM 1563 N N . LYS B 1 91 ? -2.940 -16.639 -39.616 1.00 9.26 49 LYS B N 1
ATOM 1564 C CA . LYS B 1 91 ? -3.921 -15.905 -40.403 1.00 9.06 49 LYS B CA 1
ATOM 1565 C C . LYS B 1 91 ? -5.262 -16.619 -40.495 1.00 9.01 49 LYS B C 1
ATOM 1566 O O . LYS B 1 91 ? -6.297 -15.959 -40.626 1.00 7.32 49 LYS B O 1
ATOM 1572 N N . GLN B 1 92 ? -5.267 -17.950 -40.412 1.00 7.23 50 GLN B N 1
ATOM 1573 C CA . GLN B 1 92 ? -6.490 -18.736 -40.526 1.00 7.28 50 GLN B CA 1
ATOM 1574 C C . GLN B 1 92 ? -7.232 -18.865 -39.200 1.00 8.12 50 GLN B C 1
ATOM 1575 O O . GLN B 1 92 ? -8.467 -18.817 -39.177 1.00 8.26 50 GLN B O 1
ATOM 1581 N N . LEU B 1 93 ? -6.504 -19.033 -38.097 1.00 8.02 51 LEU B N 1
ATOM 1582 C CA . LEU B 1 93 ? -7.158 -19.189 -36.800 1.00 8.29 51 LEU B CA 1
ATOM 1583 C C . LEU B 1 93 ? -7.955 -17.962 -36.363 1.00 9.26 51 LEU B C 1
ATOM 1584 O O . LEU B 1 93 ? -9.045 -18.148 -35.795 1.00 9.23 51 LEU B O 1
ATOM 1589 N N . PRO B 1 94 ? -7.495 -16.719 -36.560 1.00 10.06 52 PRO B N 1
ATOM 1590 C CA . PRO B 1 94 ? -8.357 -15.576 -36.213 1.00 10.62 52 PRO B CA 1
ATOM 1591 C C . PRO B 1 94 ? -9.675 -15.563 -36.966 1.00 11.33 52 PRO B C 1
ATOM 1592 O O . PRO B 1 94 ? -10.661 -15.016 -36.458 1.00 11.52 52 PRO B O 1
ATOM 1596 N N . GLU B 1 95 ? -9.723 -16.145 -38.165 1.00 11.87 53 GLU B N 1
ATOM 1597 C CA . GLU B 1 95 ? -10.980 -16.264 -38.893 1.00 12.02 53 GLU B CA 1
ATOM 1598 C C . GLU B 1 95 ? -11.837 -17.415 -38.385 1.00 12.14 53 GLU B C 1
ATOM 1599 O O . GLU B 1 95 ? -13.038 -17.451 -38.673 1.00 12.08 53 GLU B O 1
ATOM 1605 N N . ILE B 1 96 ? -11.246 -18.355 -37.647 1.00 12.59 54 ILE B N 1
ATOM 1606 C CA . ILE B 1 96 ? -12.042 -19.367 -36.964 1.00 12.70 54 ILE B CA 1
ATOM 1607 C C . ILE B 1 96 ? -12.583 -18.818 -35.650 1.00 12.73 54 ILE B C 1
ATOM 1608 O O . ILE B 1 96 ? -13.659 -19.226 -35.196 1.00 12.97 54 ILE B O 1
ATOM 1613 N N . GLN B 1 97 ? -11.863 -17.878 -35.031 1.00 12.71 55 GLN B N 1
ATOM 1614 C CA . GLN B 1 97 ? -12.330 -17.280 -33.785 1.00 12.94 55 GLN B CA 1
ATOM 1615 C C . GLN B 1 97 ? -13.639 -16.527 -33.987 1.00 12.99 55 GLN B C 1
ATOM 1616 O O . GLN B 1 97 ? -14.533 -16.582 -33.134 1.00 13.12 55 GLN B O 1
ATOM 1622 N N . LYS B 1 98 ? -13.771 -15.816 -35.110 1.00 12.74 56 LYS B N 1
ATOM 1623 C CA . LYS B 1 98 ? -15.008 -15.092 -35.383 1.00 12.65 56 LYS B CA 1
ATOM 1624 C C . LYS B 1 98 ? -16.156 -16.050 -35.678 1.00 12.43 56 LYS B C 1
ATOM 1625 O O . LYS B 1 98 ? -17.305 -15.784 -35.308 1.00 12.84 56 LYS B O 1
ATOM 1631 N N . VAL B 1 99 ? -15.866 -17.165 -36.353 1.00 11.71 57 VAL B N 1
ATOM 1632 C CA . VAL B 1 99 ? -16.900 -18.160 -36.618 1.00 11.08 57 VAL B CA 1
ATOM 1633 C C . VAL B 1 99 ? -17.261 -18.905 -35.339 1.00 10.74 57 VAL B C 1
ATOM 1634 O O . VAL B 1 99 ? -18.433 -19.218 -35.095 1.00 10.87 57 VAL B O 1
ATOM 1638 N N . TYR B 1 100 ? -16.264 -19.186 -34.495 1.00 10.15 58 TYR B N 1
ATOM 1639 C CA . TYR B 1 100 ? -16.524 -19.883 -33.240 1.00 9.88 58 TYR B CA 1
ATOM 1640 C C . TYR B 1 100 ? -17.483 -19.106 -32.349 1.00 9.94 58 TYR B C 1
ATOM 1641 O O . TYR B 1 100 ? -18.210 -19.706 -31.550 1.00 10.24 58 TYR B O 1
ATOM 1650 N N . GLU B 1 101 ? -17.505 -17.779 -32.473 1.00 9.94 59 GLU B N 1
ATOM 1651 C CA . GLU B 1 101 ? -18.377 -16.971 -31.628 1.00 10.02 59 GLU B CA 1
ATOM 1652 C C . GLU B 1 101 ? -19.843 -17.252 -31.922 1.00 10.28 59 GLU B C 1
ATOM 1653 O O . GLU B 1 101 ? -20.635 -17.495 -31.004 1.00 10.14 59 GLU B O 1
ATOM 1659 N N . LYS B 1 102 ? -20.228 -17.222 -33.196 1.00 10.81 60 LYS B N 1
ATOM 1660 C CA . LYS B 1 102 ? -21.612 -17.508 -33.542 1.00 11.31 60 LYS B CA 1
ATOM 1661 C C . LYS B 1 102 ? -21.924 -18.995 -33.524 1.00 11.64 60 LYS B C 1
ATOM 1662 O O . LYS B 1 102 ? -23.104 -19.359 -33.489 1.00 11.59 60 LYS B O 1
ATOM 1668 N N . TYR B 1 103 ? -20.907 -19.857 -33.529 1.00 12.09 61 TYR B N 1
ATOM 1669 C CA . TYR B 1 103 ? -21.108 -21.284 -33.750 1.00 12.77 61 TYR B CA 1
ATOM 1670 C C . TYR B 1 103 ? -20.593 -22.141 -32.597 1.00 13.78 61 TYR B C 1
ATOM 1671 O O . TYR B 1 103 ? -20.409 -23.350 -32.768 1.00 14.00 61 TYR B O 1
ATOM 1680 N N . LYS B 1 104 ? -20.350 -21.549 -31.425 1.00 14.54 62 LYS B N 1
ATOM 1681 C CA . LYS B 1 104 ? -20.013 -22.365 -30.262 1.00 15.15 62 LYS B CA 1
ATOM 1682 C C . LYS B 1 104 ? -21.261 -23.011 -29.670 1.00 16.23 62 LYS B C 1
ATOM 1683 O O . LYS B 1 104 ? -21.285 -24.222 -29.424 1.00 16.22 62 LYS B O 1
ATOM 1689 N N . GLY B 1 105 ? -22.307 -22.219 -29.440 1.00 27.64 63 GLY B N 1
ATOM 1690 C CA . GLY B 1 105 ? -23.600 -22.714 -29.028 1.00 29.24 63 GLY B CA 1
ATOM 1691 C C . GLY B 1 105 ? -24.457 -23.225 -30.157 1.00 30.69 63 GLY B C 1
ATOM 1692 O O . GLY B 1 105 ? -25.616 -23.587 -29.938 1.00 31.60 63 GLY B O 1
ATOM 1693 N N . LYS B 1 106 ? -23.914 -23.260 -31.373 1.00 31.26 64 LYS B N 1
ATOM 1694 C CA . LYS B 1 106 ? -24.627 -23.775 -32.534 1.00 32.33 64 LYS B CA 1
ATOM 1695 C C . LYS B 1 106 ? -24.569 -25.294 -32.577 1.00 32.13 64 LYS B C 1
ATOM 1696 O O . LYS B 1 106 ? -24.519 -25.956 -31.536 1.00 31.31 64 LYS B O 1
ATOM 1702 N N . ILE B 1 107 ? -24.569 -25.848 -33.785 1.00 32.89 65 ILE B N 1
ATOM 1703 C CA . ILE B 1 107 ? -24.528 -27.290 -33.978 1.00 33.14 65 ILE B CA 1
ATOM 1704 C C . ILE B 1 107 ? -23.134 -27.686 -34.437 1.00 33.08 65 ILE B C 1
ATOM 1705 O O . ILE B 1 107 ? -22.969 -28.636 -35.206 1.00 33.21 65 ILE B O 1
ATOM 1710 N N . HIS B 1 108 ? -22.115 -26.971 -33.972 1.00 32.82 66 HIS B N 1
ATOM 1711 C CA . HIS B 1 108 ? -20.755 -27.185 -34.444 1.00 16.72 66 HIS B CA 1
ATOM 1712 C C . HIS B 1 108 ? -19.826 -27.501 -33.281 1.00 16.04 66 HIS B C 1
ATOM 1713 O O . HIS B 1 108 ? -19.834 -26.803 -32.262 1.00 20.57 66 HIS B O 1
ATOM 1720 N N . PHE B 1 109 ? -19.034 -28.558 -33.442 1.00 15.48 67 PHE B N 1
ATOM 1721 C CA . PHE B 1 109 ? -17.981 -28.920 -32.502 1.00 14.92 67 PHE B CA 1
ATOM 1722 C C . PHE B 1 109 ? -16.644 -28.465 -33.070 1.00 14.48 67 PHE B C 1
ATOM 1723 O O . PHE B 1 109 ? -16.240 -28.908 -34.150 1.00 14.34 67 PHE B O 1
ATOM 1731 N N . VAL B 1 110 ? -15.961 -27.584 -32.348 1.00 18.10 68 VAL B N 1
ATOM 1732 C CA . VAL B 1 110 ? -14.665 -27.075 -32.778 1.00 17.90 68 VAL B CA 1
ATOM 1733 C C . VAL B 1 110 ? -13.590 -28.002 -32.224 1.00 16.96 68 VAL B C 1
ATOM 1734 O O . VAL B 1 110 ? -13.397 -28.095 -31.007 1.00 17.10 68 VAL B O 1
ATOM 1738 N N . MET B 1 111 ? -12.892 -28.694 -33.122 1.00 16.21 69 MET B N 1
ATOM 1739 C CA . MET B 1 111 ? -11.843 -29.647 -32.768 1.00 15.66 69 MET B CA 1
ATOM 1740 C C . MET B 1 111 ? -10.543 -29.120 -33.357 1.00 15.55 69 MET B C 1
ATOM 1741 O O . MET B 1 111 ? -10.128 -29.528 -34.442 1.00 15.26 69 MET B O 1
ATOM 1746 N N . LEU B 1 112 ? -9.896 -28.214 -32.635 1.00 15.98 70 LEU B N 1
ATOM 1747 C CA . LEU B 1 112 ? -8.663 -27.578 -33.097 1.00 16.84 70 LEU B CA 1
ATOM 1748 C C . LEU B 1 112 ? -7.494 -28.322 -32.457 1.00 17.58 70 LEU B C 1
ATOM 1749 O O . LEU B 1 112 ? -7.057 -28.006 -31.348 1.00 14.53 70 LEU B O 1
ATOM 1754 N N . ASP B 1 113 ? -6.989 -29.325 -33.171 1.00 17.97 71 ASP B N 1
ATOM 1755 C CA . ASP B 1 113 ? -5.935 -30.194 -32.666 1.00 14.52 71 ASP B CA 1
ATOM 1756 C C . ASP B 1 113 ? -4.576 -29.561 -32.933 1.00 15.20 71 ASP B C 1
ATOM 1757 O O . ASP B 1 113 ? -4.233 -29.271 -34.084 1.00 15.45 71 ASP B O 1
ATOM 1762 N N . MET B 1 114 ? -3.802 -29.359 -31.874 1.00 9.36 72 MET B N 1
ATOM 1763 C CA . MET B 1 114 ? -2.486 -28.754 -32.006 1.00 9.42 72 MET B CA 1
ATOM 1764 C C . MET B 1 114 ? -1.470 -29.798 -32.448 1.00 13.34 72 MET B C 1
ATOM 1765 O O . MET B 1 114 ? -1.201 -30.759 -31.722 1.00 13.73 72 MET B O 1
ATOM 1770 N N . LEU B 1 115 ? -0.911 -29.603 -33.639 1.00 13.34 73 LEU B N 1
ATOM 1771 C CA . LEU B 1 115 ? 0.220 -30.408 -34.073 1.00 13.60 73 LEU B CA 1
ATOM 1772 C C . LEU B 1 115 ? 1.403 -30.137 -33.157 1.00 14.92 73 LEU B C 1
ATOM 1773 O O . LEU B 1 115 ? 1.747 -28.981 -32.897 1.00 14.83 73 LEU B O 1
ATOM 1778 N N . ASP B 1 116 ? 2.013 -31.203 -32.645 1.00 16.45 74 ASP B N 1
ATOM 1779 C CA . ASP B 1 116 ? 3.068 -31.100 -31.641 1.00 17.71 74 ASP B CA 1
ATOM 1780 C C . ASP B 1 116 ? 4.338 -31.751 -32.173 1.00 19.78 74 ASP B C 1
ATOM 1781 O O . ASP B 1 116 ? 4.377 -32.968 -32.382 1.00 20.58 74 ASP B O 1
ATOM 1786 N N . SER B 1 117 ? 5.376 -30.940 -32.379 1.00 21.02 75 SER B N 1
ATOM 1787 C CA . SER B 1 117 ? 6.682 -31.435 -32.801 1.00 22.45 75 SER B CA 1
ATOM 1788 C C . SER B 1 117 ? 7.791 -30.800 -31.973 1.00 24.19 75 SER B C 1
ATOM 1789 O O . SER B 1 117 ? 7.591 -30.482 -30.796 1.00 23.80 75 SER B O 1
ATOM 1792 N N . LYS B 1 118 ? 8.967 -30.618 -32.579 1.00 26.45 76 LYS B N 1
ATOM 1793 C CA . LYS B 1 118 ? 10.051 -29.917 -31.902 1.00 26.86 76 LYS B CA 1
ATOM 1794 C C . LYS B 1 118 ? 9.840 -28.410 -31.919 1.00 26.77 76 LYS B C 1
ATOM 1795 O O . LYS B 1 118 ? 10.249 -27.719 -30.979 1.00 26.71 76 LYS B O 1
ATOM 1801 N N . ARG B 1 119 ? 9.211 -27.888 -32.970 1.00 27.26 77 ARG B N 1
ATOM 1802 C CA . ARG B 1 119 ? 8.806 -26.491 -33.005 1.00 27.44 77 ARG B CA 1
ATOM 1803 C C . ARG B 1 119 ? 7.523 -26.239 -32.229 1.00 26.60 77 ARG B C 1
ATOM 1804 O O . ARG B 1 119 ? 7.137 -25.077 -32.061 1.00 26.67 77 ARG B O 1
ATOM 1812 N N . GLU B 1 120 ? 6.854 -27.295 -31.757 1.00 24.90 78 GLU B N 1
ATOM 1813 C CA . GLU B 1 120 ? 5.526 -27.193 -31.150 1.00 22.29 78 GLU B CA 1
ATOM 1814 C C . GLU B 1 120 ? 5.516 -27.959 -29.831 1.00 19.82 78 GLU B C 1
ATOM 1815 O O . GLU B 1 120 ? 5.078 -29.110 -29.769 1.00 19.39 78 GLU B O 1
ATOM 1821 N N . THR B 1 121 ? 5.997 -27.316 -28.774 1.00 18.59 79 THR B N 1
ATOM 1822 C CA . THR B 1 121 ? 5.784 -27.847 -27.440 1.00 17.47 79 THR B CA 1
ATOM 1823 C C . THR B 1 121 ? 4.387 -27.471 -26.954 1.00 16.60 79 THR B C 1
ATOM 1824 O O . THR B 1 121 ? 3.669 -26.691 -27.585 1.00 16.07 79 THR B O 1
ATOM 1828 N N . LYS B 1 122 ? 3.995 -28.044 -25.815 1.00 16.44 80 LYS B N 1
ATOM 1829 C CA . LYS B 1 122 ? 2.726 -27.654 -25.212 1.00 16.09 80 LYS B CA 1
ATOM 1830 C C . LYS B 1 122 ? 2.767 -26.202 -24.753 1.00 15.65 80 LYS B C 1
ATOM 1831 O O . LYS B 1 122 ? 1.796 -25.459 -24.934 1.00 15.44 80 LYS B O 1
ATOM 1837 N N . GLU B 1 123 ? 3.892 -25.780 -24.171 1.00 15.34 81 GLU B N 1
ATOM 1838 C CA . GLU B 1 123 ? 4.019 -24.413 -23.677 1.00 14.56 81 GLU B CA 1
ATOM 1839 C C . GLU B 1 123 ? 3.911 -23.395 -24.803 1.00 13.65 81 GLU B C 1
ATOM 1840 O O . GLU B 1 123 ? 3.395 -22.291 -24.595 1.00 12.84 81 GLU B O 1
ATOM 1846 N N . ARG B 1 124 ? 4.390 -23.743 -25.998 1.00 13.83 82 ARG B N 1
ATOM 1847 C CA . ARG B 1 124 ? 4.332 -22.816 -27.122 1.00 13.33 82 ARG B CA 1
ATOM 1848 C C . ARG B 1 124 ? 2.917 -22.702 -27.674 1.00 12.79 82 ARG B C 1
ATOM 1849 O O . ARG B 1 124 ? 2.491 -21.614 -28.077 1.00 12.45 82 ARG B O 1
ATOM 1857 N N . ALA B 1 125 ? 2.176 -23.811 -27.691 1.00 12.98 83 ALA B N 1
ATOM 1858 C CA . ALA B 1 125 ? 0.787 -23.771 -28.135 1.00 12.75 83 ALA B CA 1
ATOM 1859 C C . ALA B 1 125 ? -0.080 -22.984 -27.160 1.00 12.29 83 ALA B C 1
ATOM 1860 O O . ALA B 1 125 ? -0.871 -22.126 -27.569 1.00 11.84 83 ALA B O 1
ATOM 1862 N N . ASP B 1 126 ? 0.058 -23.262 -25.860 1.00 12.27 84 ASP B N 1
ATOM 1863 C CA . ASP B 1 126 ? -0.771 -22.594 -24.863 1.00 11.85 84 ASP B CA 1
ATOM 1864 C C . ASP B 1 126 ? -0.512 -21.093 -24.839 1.00 11.44 84 ASP B C 1
ATOM 1865 O O . ASP B 1 126 ? -1.450 -20.296 -24.721 1.00 11.37 84 ASP B O 1
ATOM 1870 N N . GLN B 1 127 ? 0.756 -20.688 -24.948 1.00 11.08 85 GLN B N 1
ATOM 1871 C CA . GLN B 1 127 ? 1.087 -19.267 -24.898 1.00 10.26 85 GLN B CA 1
ATOM 1872 C C . GLN B 1 127 ? 0.507 -18.520 -26.091 1.00 9.53 85 GLN B C 1
AT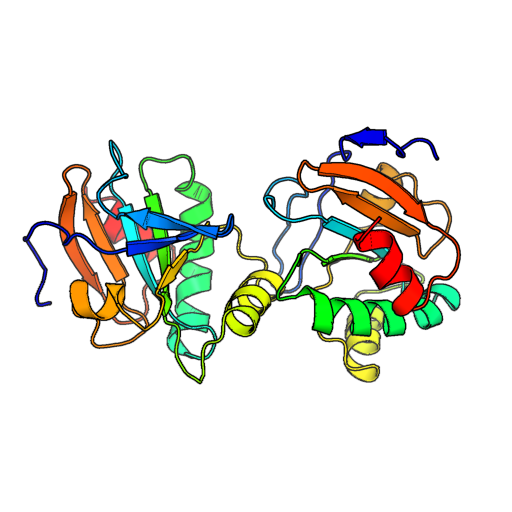OM 1873 O O . GLN B 1 127 ? 0.045 -17.381 -25.951 1.00 8.95 85 GLN B O 1
ATOM 1879 N N . TYR B 1 128 ? 0.524 -19.140 -27.273 1.00 9.55 86 TYR B N 1
ATOM 1880 C CA . TYR B 1 128 ? -0.030 -18.486 -28.454 1.00 9.21 86 TYR B CA 1
ATOM 1881 C C . TYR B 1 128 ? -1.535 -18.295 -28.322 1.00 9.05 86 TYR B C 1
ATOM 1882 O O . TYR B 1 128 ? -2.071 -17.254 -28.720 1.00 9.01 86 TYR B O 1
ATOM 1891 N N . ILE B 1 129 ? -2.233 -19.288 -27.767 1.00 9.17 87 ILE B N 1
ATOM 1892 C CA . ILE B 1 129 ? -3.667 -19.149 -27.533 1.00 7.23 87 ILE B CA 1
ATOM 1893 C C . ILE B 1 129 ? -3.936 -18.027 -26.539 1.00 6.98 87 ILE B C 1
ATOM 1894 O O . ILE B 1 129 ? -4.873 -17.237 -26.708 1.00 9.60 87 ILE B O 1
ATOM 1899 N N . SER B 1 130 ? -3.112 -17.933 -25.494 1.00 14.35 88 SER B N 1
ATOM 1900 C CA . SER B 1 130 ? -3.313 -16.911 -24.472 1.00 13.85 88 SER B CA 1
ATOM 1901 C C . SER B 1 130 ? -3.029 -15.518 -25.020 1.00 13.01 88 SER B C 1
ATOM 1902 O O . SER B 1 130 ? -3.793 -14.576 -24.778 1.00 12.57 88 SER B O 1
ATOM 1905 N N . GLU B 1 131 ? -1.927 -15.365 -25.758 1.00 12.70 89 GLU B N 1
ATOM 1906 C CA . GLU B 1 131 ? -1.586 -14.057 -26.306 1.00 11.51 89 GLU B CA 1
ATOM 1907 C C . GLU B 1 131 ? -2.572 -13.622 -27.382 1.00 10.75 89 GLU B C 1
ATOM 1908 O O . GLU B 1 131 ? -2.859 -12.427 -27.509 1.00 10.38 89 GLU B O 1
ATOM 1914 N N . LYS B 1 132 ? -3.098 -14.567 -28.161 1.00 11.18 90 LYS B N 1
ATOM 1915 C CA . LYS B 1 132 ? -4.132 -14.248 -29.136 1.00 10.97 90 LYS B CA 1
ATOM 1916 C C . LYS B 1 132 ? -5.526 -14.214 -28.524 1.00 10.11 90 LYS B C 1
ATOM 1917 O O . LYS B 1 132 ? -6.480 -13.855 -29.223 1.00 9.77 90 LYS B O 1
ATOM 1923 N N . ASP B 1 133 ? -5.658 -14.583 -27.248 1.00 9.68 91 ASP B N 1
ATOM 1924 C CA . ASP B 1 133 ? -6.926 -14.506 -26.520 1.00 9.28 91 ASP B CA 1
ATOM 1925 C C . ASP B 1 133 ? -8.017 -15.328 -27.203 1.00 9.15 91 ASP B C 1
ATOM 1926 O O . ASP B 1 133 ? -9.189 -14.948 -27.220 1.00 8.87 91 ASP B O 1
ATOM 1931 N N . TYR B 1 134 ? -7.627 -16.462 -27.776 1.00 9.26 92 TYR B N 1
ATOM 1932 C CA . TYR B 1 134 ? -8.600 -17.365 -28.369 1.00 9.01 92 TYR B CA 1
ATOM 1933 C C . TYR B 1 134 ? -9.484 -17.973 -27.287 1.00 9.04 92 TYR B C 1
ATOM 1934 O O . TYR B 1 134 ? -9.060 -18.177 -26.147 1.00 9.12 92 TYR B O 1
ATOM 1943 N N . THR B 1 135 ? -10.733 -18.255 -27.654 1.00 9.14 93 THR B N 1
ATOM 1944 C CA . THR B 1 135 ? -11.711 -18.790 -26.720 1.00 9.36 93 THR B CA 1
ATOM 1945 C C . THR B 1 135 ? -12.214 -20.176 -27.098 1.00 9.78 93 THR B C 1
ATOM 1946 O O . THR B 1 135 ? -13.018 -20.747 -26.352 1.00 10.05 93 THR B O 1
ATOM 1950 N N . PHE B 1 136 ? -11.774 -20.734 -28.225 1.00 10.05 94 PHE B N 1
ATOM 1951 C CA . PHE B 1 136 ? -12.246 -22.059 -28.588 1.00 10.13 94 PHE B CA 1
ATOM 1952 C C . PHE B 1 136 ? -11.468 -23.136 -27.834 1.00 10.15 94 PHE B C 1
ATOM 1953 O O . PHE B 1 136 ? -10.306 -22.935 -27.472 1.00 10.16 94 PHE B O 1
ATOM 1961 N N . PRO B 1 137 ? -12.096 -24.283 -27.570 1.00 10.03 95 PRO B N 1
ATOM 1962 C CA . PRO B 1 137 ? -11.376 -25.389 -26.924 1.00 10.39 95 PRO B CA 1
ATOM 1963 C C . PRO B 1 137 ? -10.450 -26.073 -27.920 1.00 11.07 95 PRO B C 1
ATOM 1964 O O . PRO B 1 137 ? -10.876 -26.491 -29.000 1.00 11.42 95 PRO B O 1
ATOM 1968 N N . TYR B 1 138 ? -9.178 -26.182 -27.554 1.00 11.23 96 TYR B N 1
ATOM 1969 C CA . TYR B 1 138 ? -8.172 -26.786 -28.412 1.00 11.62 96 TYR B CA 1
ATOM 1970 C C . TYR B 1 138 ? -7.551 -27.985 -27.712 1.00 12.12 96 TYR B C 1
ATOM 1971 O O . TYR B 1 138 ? -7.313 -27.958 -26.501 1.00 12.25 96 TYR B O 1
ATOM 1980 N N . TYR B 1 139 ? -7.306 -29.037 -28.482 1.00 12.52 97 TYR B N 1
ATOM 1981 C CA . TYR B 1 139 ? -6.668 -30.250 -27.999 1.00 12.82 97 TYR B CA 1
ATOM 1982 C C . TYR B 1 139 ? -5.260 -30.346 -28.570 1.00 12.87 97 TYR B C 1
ATOM 1983 O O . TYR B 1 139 ? -4.907 -29.657 -29.531 1.00 12.75 97 TYR B O 1
ATOM 1992 N N . TYR B 1 140 ? -4.456 -31.215 -27.969 1.00 13.09 98 TYR B N 1
ATOM 1993 C CA . TYR B 1 140 ? -3.096 -31.461 -28.427 1.00 12.94 98 TYR B CA 1
ATOM 1994 C C . TYR B 1 140 ? -3.056 -32.751 -29.235 1.00 13.05 98 TYR B C 1
ATOM 1995 O O . TYR B 1 140 ? -3.559 -33.787 -28.785 1.00 10.58 98 TYR B O 1
ATOM 2004 N N . ASP B 1 141 ? -2.467 -32.683 -30.427 1.00 13.13 99 ASP B N 1
ATOM 2005 C CA . ASP B 1 141 ? -2.208 -33.870 -31.239 1.00 13.25 99 ASP B CA 1
ATOM 2006 C C . ASP B 1 141 ? -0.803 -34.339 -30.889 1.00 13.32 99 ASP B C 1
ATOM 2007 O O . ASP B 1 141 ? 0.182 -33.952 -31.519 1.00 13.49 99 ASP B O 1
ATOM 2012 N N . THR B 1 142 ? -0.714 -35.169 -29.851 1.00 13.50 100 THR B N 1
ATOM 2013 C CA . THR B 1 142 ? 0.575 -35.661 -29.388 1.00 14.00 100 THR B CA 1
ATOM 2014 C C . THR B 1 142 ? 1.257 -36.474 -30.480 1.00 14.62 100 THR B C 1
ATOM 2015 O O . THR B 1 142 ? 0.654 -37.378 -31.064 1.00 14.81 100 THR B O 1
ATOM 2019 N N . ASP B 1 143 ? 2.512 -36.133 -30.766 1.00 15.05 101 ASP B N 1
ATOM 2020 C CA . ASP B 1 143 ? 3.350 -36.857 -31.719 1.00 15.67 101 ASP B CA 1
ATOM 2021 C C . ASP B 1 143 ? 2.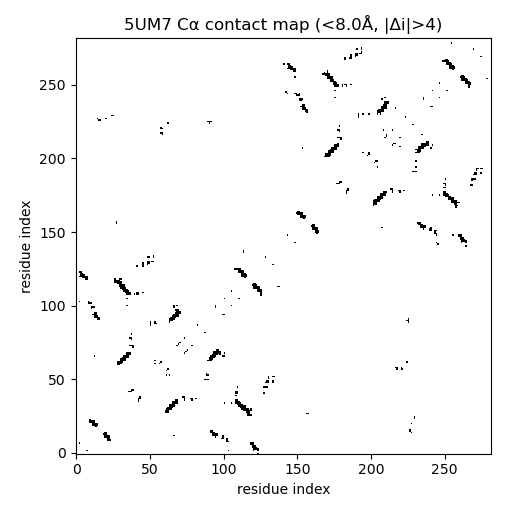747 -36.903 -33.119 1.00 15.98 101 ASP B C 1
ATOM 2022 O O . ASP B 1 143 ? 3.068 -37.800 -33.901 1.00 16.18 101 ASP B O 1
ATOM 2027 N N . GLU B 1 144 ? 1.885 -35.940 -33.453 1.00 16.07 102 GLU B N 1
ATOM 2028 C CA . GLU B 1 144 ? 1.260 -35.854 -34.777 1.00 16.41 102 GLU B CA 1
ATOM 2029 C C . GLU B 1 144 ? 0.508 -37.136 -35.131 1.00 16.69 102 GLU B C 1
ATOM 2030 O O . GLU B 1 144 ? 0.517 -37.582 -36.280 1.00 16.67 102 GLU B O 1
ATOM 2036 N N . ARG B 1 145 ? -0.151 -37.739 -34.140 1.00 17.02 103 ARG B N 1
ATOM 2037 C CA . ARG B 1 145 ? -0.885 -38.974 -34.400 1.00 17.44 103 ARG B CA 1
ATOM 2038 C C . ARG B 1 145 ? -2.165 -38.707 -35.184 1.00 11.99 103 ARG B C 1
ATOM 2039 O O . ARG B 1 145 ? -2.397 -39.321 -36.231 1.00 12.13 103 ARG B O 1
ATOM 2047 N N . ALA B 1 146 ? -3.007 -37.795 -34.690 1.00 11.63 104 ALA B N 1
ATOM 2048 C CA . ALA B 1 146 ? -4.249 -37.480 -35.388 1.00 11.38 104 ALA B CA 1
ATOM 2049 C C . ALA B 1 146 ? -3.986 -36.925 -36.780 1.00 18.00 104 ALA B C 1
ATOM 2050 O O . ALA B 1 146 ? -4.784 -37.148 -37.697 1.00 18.26 104 ALA B O 1
ATOM 2052 N N . ALA B 1 147 ? -2.877 -36.202 -36.957 1.00 17.53 105 ALA B N 1
ATOM 2053 C CA . ALA B 1 147 ? -2.537 -35.681 -38.277 1.00 16.80 105 ALA B CA 1
ATOM 2054 C C . ALA B 1 147 ? -2.260 -36.812 -39.258 1.00 16.43 105 ALA B C 1
ATOM 2055 O O . ALA B 1 147 ? -2.632 -36.730 -40.434 1.00 16.39 105 ALA B O 1
ATOM 2057 N N . ASP B 1 148 ? -1.608 -37.879 -38.791 1.00 16.25 106 ASP B N 1
ATOM 2058 C CA . ASP B 1 148 ? -1.376 -39.034 -39.651 1.00 16.31 106 ASP B CA 1
ATOM 2059 C C . ASP B 1 148 ? -2.674 -39.785 -39.922 1.00 16.46 106 ASP B C 1
ATOM 2060 O O . ASP B 1 148 ? -2.933 -40.198 -41.058 1.00 16.39 106 ASP B O 1
ATOM 2065 N N . ILE B 1 149 ? -3.501 -39.967 -38.889 1.00 16.77 107 ILE B N 1
ATOM 2066 C CA . ILE B 1 149 ? -4.776 -40.659 -39.059 1.00 17.28 107 ILE B CA 1
ATOM 2067 C C . ILE B 1 149 ? -5.657 -39.918 -40.055 1.00 17.63 107 ILE B C 1
ATOM 2068 O O . ILE B 1 149 ? -6.270 -40.529 -40.940 1.00 17.83 107 ILE B O 1
ATOM 2073 N N . LEU B 1 150 ? -5.731 -38.595 -39.934 1.00 17.74 108 LEU B N 1
ATOM 2074 C CA . LEU B 1 150 ? -6.484 -37.778 -40.877 1.00 17.89 108 LEU B CA 1
ATOM 2075 C C . LEU B 1 150 ? -5.712 -37.486 -42.156 1.00 17.58 108 LEU B C 1
ATOM 2076 O O . LEU B 1 150 ? -6.271 -36.860 -43.064 1.00 17.19 108 LEU B O 1
ATOM 2081 N N . HIS B 1 151 ? -4.452 -37.919 -42.242 1.00 17.75 109 HIS B N 1
ATOM 2082 C CA . HIS B 1 151 ? -3.610 -37.710 -43.422 1.00 17.51 109 HIS B CA 1
ATOM 2083 C C . HIS B 1 151 ? -3.446 -36.222 -43.731 1.00 16.78 109 HIS B C 1
ATOM 2084 O O . HIS B 1 151 ? -3.646 -35.771 -44.860 1.00 16.68 109 HIS B O 1
ATOM 2091 N N . VAL B 1 152 ? -3.076 -35.455 -42.708 1.00 16.31 110 VAL B N 1
ATOM 2092 C CA . VAL B 1 152 ? -2.801 -34.034 -42.893 1.00 15.67 110 VAL B CA 1
ATOM 2093 C C . VAL B 1 152 ? -1.507 -33.885 -43.684 1.00 16.19 110 VAL B C 1
ATOM 2094 O O . VAL B 1 152 ? -0.456 -34.401 -43.287 1.00 16.59 110 VAL B O 1
ATOM 2098 N N . GLN B 1 153 ? -1.582 -33.181 -44.815 1.00 16.08 111 GLN B N 1
ATOM 2099 C CA . GLN B 1 153 ? -0.435 -32.956 -45.688 1.00 16.06 111 GLN B CA 1
ATOM 2100 C C . GLN B 1 153 ? 0.144 -31.553 -45.544 1.00 15.63 111 GLN B C 1
ATOM 2101 O O . GLN B 1 153 ? 1.365 -31.393 -45.462 1.00 15.81 111 GLN B O 1
ATOM 2107 N N . SER B 1 154 ? -0.708 -30.532 -45.530 1.00 14.95 112 SER B N 1
ATOM 2108 C CA . SER B 1 154 ? -0.307 -29.174 -45.196 1.00 14.43 112 SER B CA 1
ATOM 2109 C C . SER B 1 154 ? -0.893 -28.803 -43.840 1.00 13.89 112 SER B C 1
ATOM 2110 O O . SER B 1 154 ? -2.004 -29.212 -43.493 1.00 13.80 112 SER B O 1
ATOM 2113 N N . ILE B 1 155 ? -0.141 -28.017 -43.078 1.00 13.69 113 ILE B N 1
ATOM 2114 C CA . ILE B 1 155 ? -0.403 -27.847 -41.649 1.00 13.78 113 ILE B CA 1
ATOM 2115 C C . ILE B 1 155 ? -1.653 -27.029 -41.311 1.00 12.80 113 ILE B C 1
ATOM 2116 O O . ILE B 1 155 ? -2.199 -27.226 -40.218 1.00 12.51 113 ILE B O 1
ATOM 2121 N N . PRO B 1 156 ? -2.168 -26.104 -42.167 1.00 12.34 114 PRO B N 1
ATOM 2122 C CA . PRO B 1 156 ? -3.410 -25.418 -41.781 1.00 11.95 114 PRO B CA 1
ATOM 2123 C C . PRO B 1 156 ? -4.648 -26.098 -42.344 1.00 12.46 114 PRO B C 1
ATOM 2124 O O . PRO B 1 156 ? -5.564 -25.429 -42.833 1.00 12.53 114 PRO B O 1
ATOM 2128 N N . THR B 1 157 ? -4.692 -27.426 -42.267 1.00 12.91 115 THR B N 1
ATOM 2129 C CA . THR B 1 157 ? -5.759 -28.196 -42.894 1.00 12.96 115 THR B CA 1
ATOM 2130 C C . THR B 1 157 ? -7.038 -28.127 -42.067 1.00 12.75 115 THR B C 1
ATOM 2131 O O . THR B 1 157 ? -7.012 -28.309 -40.846 1.00 8.92 115 THR B O 1
ATOM 2135 N N . ILE B 1 158 ? -8.157 -27.865 -42.738 1.00 12.88 116 ILE B N 1
ATOM 2136 C CA . ILE B 1 158 ? -9.473 -27.813 -42.113 1.00 12.85 116 ILE B CA 1
ATOM 2137 C C . ILE B 1 158 ? -10.273 -29.017 -42.585 1.00 8.88 116 ILE B C 1
ATOM 2138 O O . ILE B 1 158 ? -10.345 -29.290 -43.789 1.00 12.82 116 ILE B O 1
ATOM 2143 N N . TYR B 1 159 ? -10.880 -29.729 -41.642 1.00 8.95 117 TYR B N 1
ATOM 2144 C CA . TYR B 1 159 ? -11.752 -30.855 -41.939 1.00 9.18 117 TYR B CA 1
ATOM 2145 C C . TYR B 1 159 ? -13.187 -30.494 -41.586 1.00 11.62 117 TYR B C 1
ATOM 2146 O O . TYR B 1 159 ? -13.447 -29.895 -40.538 1.00 11.85 117 TYR B O 1
ATOM 2155 N N . LEU B 1 160 ? -14.116 -30.861 -42.463 1.00 11.84 118 LEU B N 1
ATOM 2156 C CA . LEU B 1 160 ? -15.533 -30.574 -42.279 1.00 11.55 118 LEU B CA 1
ATOM 2157 C C . LEU B 1 160 ? -16.292 -31.888 -42.200 1.00 9.28 118 LEU B C 1
ATOM 2158 O O . LEU B 1 160 ? -16.283 -32.673 -43.155 1.00 9.56 118 LEU B O 1
ATOM 2163 N N . VAL B 1 161 ? -16.944 -32.122 -41.066 1.00 12.41 119 VAL B N 1
ATOM 2164 C CA . VAL B 1 161 ? -17.643 -33.369 -40.786 1.00 12.54 119 VAL B CA 1
ATOM 2165 C C . VAL B 1 161 ? -19.087 -33.036 -40.442 1.00 12.54 119 VAL B C 1
ATOM 2166 O O . VAL B 1 161 ? -19.341 -32.189 -39.577 1.00 12.36 119 VAL B O 1
ATOM 2170 N N . ASP B 1 162 ? -20.027 -33.697 -41.114 1.00 12.62 120 ASP B N 1
ATOM 2171 C CA . ASP B 1 162 ? -21.440 -33.465 -40.857 1.00 12.63 120 ASP B CA 1
ATOM 2172 C C . ASP B 1 162 ? -21.860 -34.146 -39.555 1.00 12.65 120 ASP B C 1
ATOM 2173 O O . ASP B 1 162 ? -21.047 -34.734 -38.837 1.00 12.68 120 ASP B O 1
ATOM 2178 N N . LYS B 1 163 ? -23.156 -34.071 -39.247 1.00 12.60 121 LYS B N 1
ATOM 2179 C CA . LYS B 1 163 ? -23.686 -34.627 -38.007 1.00 12.72 121 LYS B CA 1
ATOM 2180 C C . LYS B 1 163 ? -23.667 -36.148 -37.973 1.00 12.85 121 LYS B C 1
ATOM 2181 O O . LYS B 1 163 ? -24.078 -36.727 -36.961 1.00 10.53 121 LYS B O 1
ATOM 2187 N N . ASN B 1 164 ? -23.202 -36.806 -39.032 1.00 10.61 122 ASN B N 1
ATOM 2188 C CA . ASN B 1 164 ? -23.209 -38.260 -39.117 1.00 18.46 122 ASN B CA 1
ATOM 2189 C C . ASN B 1 164 ? -21.799 -38.825 -39.258 1.00 18.14 122 ASN B C 1
ATOM 2190 O O . ASN B 1 164 ? -21.618 -39.914 -39.800 1.00 18.10 122 ASN B O 1
ATOM 2195 N N . GLN B 1 165 ? -20.793 -38.093 -38.774 1.00 17.95 123 GLN B N 1
ATOM 2196 C CA . GLN B 1 165 ? -19.401 -38.552 -38.782 1.00 18.32 123 GLN B CA 1
ATOM 2197 C C . GLN B 1 165 ? -18.932 -38.894 -40.197 1.00 18.51 123 GLN B C 1
ATOM 2198 O O . GLN B 1 165 ? -18.413 -39.981 -40.458 1.00 19.07 123 GLN B O 1
ATOM 2204 N N . LYS B 1 166 ? -19.119 -37.953 -41.118 1.00 18.71 124 LYS B N 1
ATOM 2205 C CA . LYS B 1 166 ? -18.710 -38.146 -42.503 1.00 18.85 124 LYS B CA 1
ATOM 2206 C C . LYS B 1 166 ? -18.041 -36.880 -43.012 1.00 18.56 124 LYS B C 1
ATOM 2207 O O . LYS B 1 166 ? -18.595 -35.786 -42.876 1.00 18.17 124 LYS B O 1
ATOM 2213 N N . VAL B 1 167 ? -16.853 -37.034 -43.596 1.00 18.64 125 VAL B N 1
ATOM 2214 C CA . VAL B 1 167 ? -16.123 -35.890 -44.127 1.00 18.27 125 VAL B CA 1
ATOM 2215 C C . VAL B 1 167 ? -16.827 -35.376 -45.374 1.00 17.53 125 VAL B C 1
ATOM 2216 O O . VAL B 1 167 ? -17.204 -36.153 -46.261 1.00 17.82 125 VAL B O 1
ATOM 2220 N N . LYS B 1 168 ? -17.010 -34.056 -45.447 1.00 16.60 126 LYS B N 1
ATOM 2221 C CA . LYS B 1 168 ? -17.682 -33.424 -46.572 1.00 16.44 126 LYS B CA 1
ATOM 2222 C C . LYS B 1 168 ? -16.810 -32.444 -47.341 1.00 16.24 126 LYS B C 1
ATOM 2223 O O . LYS B 1 168 ? -17.092 -32.194 -48.518 1.00 16.35 126 LYS B O 1
ATOM 2229 N N . LYS B 1 169 ? -15.767 -31.892 -46.722 1.00 15.96 127 LYS B N 1
ATOM 2230 C CA . LYS B 1 169 ? -14.908 -30.913 -47.376 1.00 15.41 127 LYS B CA 1
ATOM 2231 C C . LYS B 1 169 ? -13.605 -30.752 -46.601 1.00 14.82 127 LYS B C 1
ATOM 2232 O O . LYS B 1 169 ? -13.620 -30.604 -45.375 1.00 14.32 127 LYS B O 1
ATOM 2238 N N . VAL B 1 170 ? -12.474 -30.790 -47.300 1.00 14.88 128 VAL B N 1
ATOM 2239 C CA . VAL B 1 170 ? -11.160 -30.631 -46.688 1.00 15.21 128 VAL B CA 1
ATOM 2240 C C . VAL B 1 170 ? -10.460 -29.467 -47.371 1.00 15.76 128 VAL B C 1
ATOM 2241 O O . VAL B 1 170 ? -10.198 -29.515 -48.579 1.00 16.15 128 VAL B O 1
ATOM 2245 N N . MET B 1 171 ? -10.156 -28.427 -46.600 1.00 15.69 129 MET B N 1
ATOM 2246 C CA . MET B 1 171 ? -9.490 -27.237 -47.101 1.00 15.74 129 MET B CA 1
ATOM 2247 C C . MET B 1 171 ? -8.088 -27.135 -46.517 1.00 15.53 129 MET B C 1
ATOM 2248 O O . MET B 1 171 ? -7.821 -27.611 -45.410 1.00 15.63 129 MET B O 1
ATOM 2253 N N . THR B 1 172 ? -7.191 -26.504 -47.272 1.00 24.52 130 THR B N 1
ATOM 2254 C CA . THR B 1 172 ? -5.795 -26.389 -46.872 1.00 24.56 130 THR B CA 1
ATOM 2255 C C . THR B 1 172 ? -5.255 -24.967 -46.863 1.00 23.94 130 THR B C 1
ATOM 2256 O O . THR B 1 172 ? -4.202 -24.741 -46.254 1.00 24.31 130 THR B O 1
ATOM 2260 N N . ASP B 1 173 ? -5.920 -24.008 -47.500 1.00 23.15 131 ASP B N 1
ATOM 2261 C CA A ASP B 1 173 ? -5.446 -22.632 -47.570 0.50 22.61 131 ASP B CA 1
ATOM 2262 C CA B ASP B 1 173 ? -5.437 -22.635 -47.556 0.50 22.62 131 ASP B CA 1
ATOM 2263 C C . ASP B 1 173 ? -6.453 -21.699 -46.897 1.00 22.56 131 ASP B C 1
ATOM 2264 O O . ASP B 1 173 ? -7.428 -22.139 -46.279 1.00 23.13 131 ASP B O 1
ATOM 2273 N N . PHE B 1 174 ? -6.209 -20.396 -47.035 1.00 22.45 132 PHE B N 1
ATOM 2274 C CA . PHE B 1 174 ? -6.967 -19.384 -46.309 1.00 22.17 132 PHE B CA 1
ATOM 2275 C C . PHE B 1 174 ? -8.462 -19.468 -46.599 1.00 14.83 132 PHE B C 1
ATOM 2276 O O . PHE B 1 174 ? -8.892 -19.830 -47.697 1.00 19.42 132 PHE B O 1
ATOM 2284 N N . HIS B 1 175 ? -9.252 -19.110 -45.585 1.00 14.74 133 HIS B N 1
ATOM 2285 C CA . HIS B 1 175 ? -10.710 -19.156 -45.671 1.00 16.81 133 HIS B CA 1
ATOM 2286 C C . HIS B 1 175 ? -11.237 -18.277 -44.536 1.00 17.42 133 HIS B C 1
ATOM 2287 O O . HIS B 1 175 ? -11.264 -18.711 -43.381 1.00 17.68 133 HIS B O 1
ATOM 2294 N N . ASP B 1 176 ? -11.642 -17.054 -44.872 1.00 17.28 134 ASP B N 1
ATOM 2295 C CA . ASP B 1 176 ? -11.979 -16.072 -43.851 1.00 17.47 134 ASP B CA 1
ATOM 2296 C C . ASP B 1 176 ? -13.302 -16.431 -43.170 1.00 18.02 134 ASP B C 1
ATOM 2297 O O . ASP B 1 176 ? -13.941 -17.443 -43.471 1.00 18.14 134 ASP B O 1
ATOM 2302 N N . GLU B 1 177 ? -13.709 -15.570 -42.233 1.00 18.49 135 GLU B N 1
ATOM 2303 C CA . GLU B 1 177 ? -14.870 -15.846 -41.392 1.00 19.68 135 GLU B CA 1
ATOM 2304 C C . GLU B 1 177 ? -16.129 -16.055 -42.226 1.00 21.18 135 GLU B C 1
ATOM 2305 O O . GLU B 1 177 ? -16.797 -17.090 -42.118 1.00 21.97 135 GLU B O 1
ATOM 2311 N N . ALA B 1 178 ? -16.476 -15.070 -43.059 1.00 21.56 136 ALA B N 1
ATOM 2312 C CA . ALA B 1 178 ? -17.676 -15.190 -43.881 1.00 22.00 136 ALA B CA 1
ATOM 2313 C C . ALA B 1 178 ? -17.574 -16.358 -44.851 1.00 22.38 136 ALA B C 1
ATOM 2314 O O . ALA B 1 178 ? -18.590 -16.979 -45.184 1.00 23.22 136 ALA B O 1
ATOM 2316 N N . ALA B 1 179 ? -16.363 -16.678 -45.308 1.00 21.97 137 ALA B N 1
ATOM 2317 C CA . ALA B 1 179 ? -16.191 -17.822 -46.195 1.00 22.34 137 ALA B CA 1
ATOM 2318 C C . ALA B 1 179 ? -16.426 -19.133 -45.456 1.00 22.26 137 ALA B C 1
ATOM 2319 O O . ALA B 1 179 ? -17.032 -20.061 -46.006 1.00 23.11 137 ALA B O 1
ATOM 2321 N N . LEU B 1 180 ? -15.946 -19.232 -44.213 1.00 21.85 138 LEU B N 1
ATOM 2322 C CA . LEU B 1 180 ? -16.193 -20.431 -43.417 1.00 16.18 138 LEU B CA 1
ATOM 2323 C C . LEU B 1 180 ? -17.684 -20.656 -43.213 1.00 20.97 138 LEU B C 1
ATOM 2324 O O . LEU B 1 180 ? -18.163 -21.794 -43.275 1.00 17.29 138 LEU B O 1
ATOM 2329 N N . GLU B 1 181 ? -18.433 -19.578 -42.971 1.00 21.09 139 GLU B N 1
ATOM 2330 C CA . GLU B 1 181 ? -19.874 -19.704 -42.787 1.00 21.95 139 GLU B CA 1
ATOM 2331 C C . GLU B 1 181 ? -20.559 -20.198 -44.053 1.00 22.65 139 GLU B C 1
ATOM 2332 O O . GLU B 1 181 ? -21.546 -20.938 -43.974 1.00 23.67 139 GLU B O 1
ATOM 2338 N N . LYS B 1 182 ? -20.053 -19.811 -45.226 1.00 22.19 140 LYS B N 1
ATOM 2339 C CA . LYS B 1 182 ? -20.624 -20.301 -46.477 1.00 22.59 140 LYS B CA 1
ATOM 2340 C C . LYS B 1 182 ? -20.469 -21.812 -46.594 1.00 23.18 140 LYS B C 1
ATOM 2341 O O . LYS B 1 182 ? -21.422 -22.523 -46.932 1.00 23.80 140 LYS B O 1
ATOM 2347 N N . GLN B 1 183 ? -19.268 -22.321 -46.307 1.00 23.01 141 GLN B N 1
ATOM 2348 C CA . GLN B 1 183 ? -19.017 -23.751 -46.444 1.00 18.17 141 GLN B CA 1
ATOM 2349 C C . GLN B 1 183 ? -19.764 -24.559 -45.392 1.00 30.12 141 GLN B C 1
ATOM 2350 O O . GLN B 1 183 ? -20.205 -25.679 -45.670 1.00 19.54 141 GLN B O 1
ATOM 2356 N N . LEU B 1 184 ? -19.923 -24.010 -44.190 1.00 29.61 142 LEU B N 1
ATOM 2357 C CA . LEU B 1 184 ? -20.559 -24.728 -43.095 1.00 29.68 142 LEU B CA 1
ATOM 2358 C C . LEU B 1 184 ? -22.064 -24.510 -43.034 1.00 30.43 142 LEU B C 1
ATOM 2359 O O . LEU B 1 184 ? -22.750 -25.245 -42.315 1.00 31.55 142 LEU B O 1
ATOM 2364 N N . GLU B 1 185 ? -22.595 -23.525 -43.763 1.00 29.88 143 GLU B N 1
ATOM 2365 C CA . GLU B 1 185 ? -24.044 -23.386 -43.859 1.00 30.26 143 GLU B CA 1
ATOM 2366 C C . GLU B 1 185 ? -24.654 -24.569 -44.598 1.00 30.67 143 GLU B C 1
ATOM 2367 O O . GLU B 1 185 ? -25.756 -25.018 -44.263 1.00 31.38 143 GLU B O 1
ATOM 2373 N N . GLU B 1 186 ? -23.954 -25.078 -45.611 1.00 30.42 144 GLU B N 1
ATOM 2374 C CA . GLU B 1 186 ? -24.300 -26.292 -46.346 1.00 31.22 144 GLU B CA 1
ATOM 2375 C C . GLU B 1 186 ? -25.629 -26.194 -47.084 1.00 32.35 144 GLU B C 1
ATOM 2376 O O . GLU B 1 186 ? -26.090 -27.193 -47.650 1.00 33.34 144 GLU B O 1
ATOM 2382 N N . ILE B 1 187 ? -26.258 -25.025 -47.102 1.00 32.40 145 ILE B N 1
ATOM 2383 C CA . ILE B 1 187 ? -27.545 -24.878 -47.765 1.00 33.38 145 ILE B CA 1
ATOM 2384 C C . ILE B 1 187 ? -27.347 -24.758 -49.270 1.00 33.42 145 ILE B C 1
ATOM 2385 O O . ILE B 1 187 ? -27.617 -25.699 -50.017 1.00 34.22 145 ILE B O 1
#

Solvent-accessible surface area: 13945 Å² total; per-residue (Å²): 196,113,5,70,53,93,136,10,33,107,5,68,3,35,8,106,72,61,62,80,2,67,4,56,49,23,106,49,27,40,2,4,0,0,0,0,0,4,71,7,94,79,0,77,123,4,0,43,30,0,27,108,2,7,77,104,40,28,20,131,32,14,35,12,10,0,0,0,21,33,64,186,156,4,52,96,131,121,0,38,110,24,12,76,121,71,110,23,44,3,5,34,5,13,1,41,90,65,125,1,3,113,67,3,95,25,178,61,24,10,6,1,6,14,6,40,104,84,32,91,0,108,80,39,5,82,93,103,25,63,30,71,24,2,28,122,23,40,159,135,197,29,109,10,32,55,101,107,8,24,114,0,59,3,25,30,42,60,52,161,114,61,117,7,48,74,20,148,130,48,9,10,3,1,1,1,0,0,10,69,3,98,90,1,85,118,3,1,30,23,0,8,90,4,24,48,113,17,89,77,99,86,12,56,16,0,0,0,0,19,24,46,193,121,3,65,84,68,102,0,3,33,29,12,31,73,70,9,20,19,6,63,18,26,8,1,51,91,68,114,0,8,106,59,0,82,28,141,44,31,12,1,0,0,1,0,33,119,112,57,103,1,56,85,16,16,58,104,86,31,55,39,64,24,0,34,153,49,13,82,99,198

Radius of gyration: 20.42 Å; Cα contacts (8 Å, |Δi|>4): 547; chains: 2; bounding box: 38×52×56 Å

Organism: Streptococcus gordonii (strain Challis / ATCC 35105 / BCRC 15272 / CH1 / DL1 / V288) (NCBI:txid467705)

InterPro domains:
  IPR000866 Alkyl hydroperoxide reductase subunit C/ Thiol specific antioxidant [PF00578] (51-169)
  IPR013766 Thioredoxin domain [PS51352] (48-187)
  IPR036249 Thioredoxin-like superfamily [SSF52833] (9-186)
  IPR050553 Thioredoxin family ResA/DsbE subfamily [PTHR42852] (25-187)

Foldseek 3Di:
DVQAFHFQDWDWWAFDVRDIGTPPPDAQAWAKEKEAALVDPLRVVQVVQVLVLQVVCVPPRDHYEYEYADDPVGHPVNVVVSCVVVVGDHTYTYRPNCPSCVVVVPPAPTWIFGAGRNRGGNDIDRDHDGNVSVVVVNVD/DDPAAFFFAFKAWWAFPVGDTDIPVPDAQAKEKAWFAELPDPQRVQAVVQVQVQCVVPVPPRYHYEYEYEDDPNHDPVSVVVSCVVVVRDHTYTYRPPCGSCVRNVPDARGKMWTGGNVRGTHDIDHGHAGNVRVCVVNVVD

Nearest PDB structures (foldseek):
  5um7-assembly1_A  TM=1.007E+00  e=1.124E-30  Streptococcus gordonii str. Challis substr. CH1
  5um7-assembly2_B  TM=9.909E-01  e=9.949E-25  Streptococcus gordonii str. Challis substr. CH1
  3erw-assembly1_A  TM=8.462E-01  e=7.815E-11  Bacillus subtilis
  4grf-assembly1_A  TM=8.725E-01  e=8.349E-09  Phocaeicola vulgatus ATCC 8482
  2lrn-assembly1_A  TM=8.673E-01  e=3.412E-08  Bacteroides sp. 4_3_47FAA

Secondary structure (DSSP, 8-state):
-TTTTEEPPP-EEE-SSS-EEETTS--SS-EEEEEE-TT-HHHHHHHHHHHHHHHHHTTTT--EEEEE--SSSS-HHHHHHHHHHTT--S---B-GGGHHHHHHT--SSSEEEEE-TTSEEEEEE-S---HHHHHHHHH-/--TTTTSBPP--EEE-TTS-EEETTS--SS-EEEEEE-SS-HHHHHHHHHHHHHHHHHSSSS-EEEEEEE-SSS--HHHHHHHHHHHT--S-EEEEGGGHHHHHTT--STT-EEEE-TTSBEEEEE-S---HHHHHHHHH--

Sequence (282 aa):
HELTGQQLPEFEMMVDQAGYQKKKSAEFYNKPMLVVEWASWCPDCQKQLPEIQKVYEKYKGKIHFVMLDMLDSKREETKERADQYISEKDYTFPYYYDTDERAADILHVQSIPTIYLVDKNQKVKKVMTDFHDEAALEKQLEEEHELTGQQLPEFEMVDQAGYQKKSAEFYNKPMLVVEWASWCPDCQKQLPEIQKVYEKYKGKIHFVMLDMLDSKRETKERADQYISEKDYTFPYYYDTDERAADILHVQSIPTIYLVDKNQKVKKVMTDDFHDEAALEKQLEEI

B-factor: mean 16.78, std 9.43, range [1.69, 83.29]